Protein AF-0000000073257233 (afdb_homodimer)

Secondary structure (DSSP, 8-state):
--HHHHHHHHHHHHHH---SS-HHHHHHHHHHHHTT--HHHHHHHHHHHHS-HHHHHHHHHH-PPPSSHHHHHHHHHHHHHHHHHHHHHHHHHHHHHHHHHHHHHHHHHHHHHT-/--HHHHHHHHHHHHHH---SS-HHHHHHHHHHHHTT--HHHHHHHHHHHHS-HHHHHHHHHH-PPPSSHHHHHHHHHHHHHHHHHHHHHHHHHHHHHHHHHHHHHHHHHHHHH--

Radius of gyration: 29.11 Å; Cα contacts (8 Å, |Δi|>4): 213; chains: 2; bounding box: 60×102×50 Å

Foldseek 3Di:
DPLLQVLLVLLLCLVVQDDPDDPVVSVVVNVVSVVSYDPFSNLQNVVLVPADPVLNVVQVVVPGGDRGNVVSVVSSVVVVVVVVVVVVVVVVVVVVVVVVVVVVVVVVVVVVVVD/DPLLQVLLVLLLCLVVQDDPDDPVVSVVVNVVSVVSYDPFSNLQNVVLVPDDPVLNVVQVVVPGGDRGNVVSVVSSVVVVVVVVVVVVVVVVVVVVVVVVVVVVVVVVVVVVVVD

Structure (mmCIF, N/CA/C/O backbone):
data_AF-0000000073257233-model_v1
#
loop_
_entity.id
_entity.type
_entity.pdbx_description
1 polymer 'Chromosome 1, complete genome'
#
loop_
_atom_site.group_PDB
_atom_site.id
_atom_site.type_symbol
_atom_site.label_atom_id
_atom_site.label_alt_id
_atom_site.label_comp_id
_atom_site.label_asym_id
_atom_site.label_entity_id
_atom_site.label_seq_id
_atom_site.pdbx_PDB_ins_code
_atom_site.Cartn_x
_atom_site.Cartn_y
_atom_site.Cartn_z
_atom_site.occupancy
_atom_site.B_iso_or_equiv
_atom_site.auth_seq_id
_atom_site.auth_comp_id
_atom_site.auth_asym_id
_atom_site.auth_atom_id
_atom_site.pdbx_PDB_model_num
ATOM 1 N N . MET A 1 1 ? -13.195 -1.85 21.641 1 51.38 1 MET A N 1
ATOM 2 C CA . MET A 1 1 ? -12.898 -1.174 20.391 1 51.38 1 MET A CA 1
ATOM 3 C C . MET A 1 1 ? -14.117 -1.191 19.453 1 51.38 1 MET A C 1
ATOM 5 O O . MET A 1 1 ? -14.812 -2.203 19.359 1 51.38 1 MET A O 1
ATOM 9 N N . SER A 1 2 ? -14.609 0.008 19.047 1 67.5 2 SER A N 1
ATOM 10 C CA . SER A 1 2 ? -15.797 0.026 18.203 1 67.5 2 SER A CA 1
ATOM 11 C C . SER A 1 2 ? -15.602 -0.831 16.969 1 67.5 2 SER A C 1
ATOM 13 O O . SER A 1 2 ? -14.477 -1.137 16.578 1 67.5 2 SER A O 1
ATOM 15 N N . ALA A 1 3 ? -16.516 -1.473 16.547 1 68.06 3 ALA A N 1
ATOM 16 C CA . ALA A 1 3 ? -16.531 -2.209 15.281 1 68.06 3 ALA A CA 1
ATOM 17 C C . ALA A 1 3 ? -15.75 -1.458 14.195 1 68.06 3 ALA A C 1
ATOM 19 O O . ALA A 1 3 ? -15.023 -2.068 13.406 1 68.06 3 ALA A O 1
ATOM 20 N N . THR A 1 4 ? -15.836 -0.263 14.453 1 83.88 4 THR A N 1
ATOM 21 C CA . THR A 1 4 ? -15.195 0.571 13.445 1 83.88 4 THR A CA 1
ATOM 22 C C . THR A 1 4 ? -13.68 0.526 13.586 1 83.88 4 THR A C 1
ATOM 24 O O . THR A 1 4 ? -12.953 0.454 12.586 1 83.88 4 THR A O 1
ATOM 27 N N . GLN A 1 5 ? -13.258 0.371 14.867 1 88.62 5 GLN A N 1
ATOM 28 C CA . GLN A 1 5 ? -11.82 0.296 15.094 1 88.62 5 GLN A CA 1
ATOM 29 C C . GLN A 1 5 ? -11.258 -1.043 14.625 1 88.62 5 GLN A C 1
ATOM 31 O O . GLN A 1 5 ? -10.164 -1.1 14.062 1 88.62 5 GLN A O 1
ATOM 36 N N . GLY A 1 6 ? -12.016 -2.023 14.859 1 89.5 6 GLY A N 1
ATOM 37 C CA . GLY A 1 6 ? -11.625 -3.328 14.352 1 89.5 6 GLY A CA 1
ATOM 38 C C . GLY A 1 6 ? -11.578 -3.385 12.836 1 89.5 6 GLY A C 1
ATOM 39 O O . GLY A 1 6 ? -10.672 -3.99 12.258 1 89.5 6 GLY A O 1
ATOM 40 N N . ASP A 1 7 ? -12.516 -2.689 12.25 1 92.88 7 ASP A N 1
ATOM 41 C CA . ASP A 1 7 ? -12.602 -2.695 10.789 1 92.88 7 ASP A CA 1
ATOM 42 C C . ASP A 1 7 ? -11.414 -1.963 10.172 1 92.88 7 ASP A C 1
ATOM 44 O O . ASP A 1 7 ? -10.859 -2.408 9.164 1 92.88 7 ASP A O 1
ATOM 48 N N . ILE A 1 8 ? -11.078 -0.848 10.789 1 93.19 8 ILE A N 1
ATOM 49 C CA . ILE A 1 8 ? -9.961 -0.106 10.211 1 93.19 8 ILE A CA 1
ATOM 50 C C . ILE A 1 8 ? -8.664 -0.875 10.438 1 93.19 8 ILE A C 1
ATOM 52 O O . ILE A 1 8 ? -7.773 -0.869 9.578 1 93.19 8 ILE A O 1
ATOM 56 N N . LYS A 1 9 ? -8.523 -1.566 11.562 1 93.06 9 LYS A N 1
ATOM 57 C CA . LYS A 1 9 ? -7.336 -2.389 11.797 1 93.06 9 LYS A CA 1
ATOM 58 C C . LYS A 1 9 ? -7.254 -3.533 10.789 1 93.06 9 LYS A C 1
ATOM 60 O O . LYS A 1 9 ? -6.184 -3.824 10.258 1 93.06 9 LYS A O 1
ATOM 65 N N . ALA A 1 10 ? -8.359 -4.156 10.562 1 95.44 10 ALA A N 1
ATOM 66 C CA . ALA A 1 10 ? -8.406 -5.223 9.57 1 95.44 10 ALA A CA 1
ATOM 67 C C . ALA A 1 10 ? -8.078 -4.695 8.18 1 95.44 10 ALA A C 1
ATOM 69 O O . ALA A 1 10 ? -7.426 -5.383 7.387 1 95.44 10 ALA A O 1
ATOM 70 N N . THR A 1 11 ? -8.547 -3.512 7.871 1 97.19 11 THR A N 1
ATOM 71 C CA . THR A 1 11 ? -8.273 -2.9 6.574 1 97.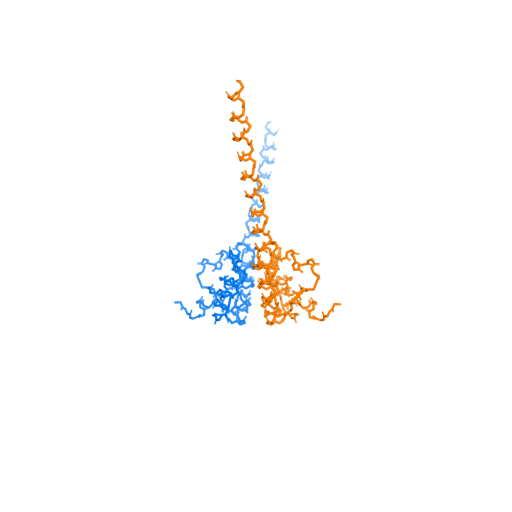19 11 THR A CA 1
ATOM 72 C C . THR A 1 11 ? -6.781 -2.607 6.418 1 97.19 11 THR A C 1
ATOM 74 O O . THR A 1 11 ? -6.207 -2.838 5.352 1 97.19 11 THR A O 1
ATOM 77 N N . ILE A 1 12 ? -6.141 -2.16 7.5 1 96.94 12 ILE A N 1
ATOM 78 C CA . ILE A 1 12 ? -4.707 -1.908 7.461 1 96.94 12 ILE A CA 1
ATOM 79 C C . ILE A 1 12 ? -3.957 -3.223 7.258 1 96.94 12 ILE A C 1
ATOM 81 O O . ILE A 1 12 ? -2.988 -3.281 6.496 1 96.94 12 ILE A O 1
ATOM 85 N N . GLU A 1 13 ? -4.434 -4.258 7.914 1 97.62 13 GLU A N 1
ATOM 86 C CA . GLU A 1 13 ? -3.84 -5.574 7.699 1 97.62 13 GLU A CA 1
ATOM 87 C C . GLU A 1 13 ? -3.957 -6.004 6.242 1 97.62 13 GLU A C 1
ATOM 89 O O . GLU A 1 13 ? -3.021 -6.578 5.68 1 97.62 13 GLU A O 1
ATOM 94 N N . LEU A 1 14 ? -5.074 -5.727 5.641 1 98.31 14 LEU A N 1
ATOM 95 C CA . LEU A 1 14 ? -5.277 -6.051 4.234 1 98.31 14 LEU A CA 1
ATOM 96 C C . LEU A 1 14 ? -4.293 -5.289 3.354 1 98.31 14 LEU A C 1
ATOM 98 O O . LEU A 1 14 ? -3.695 -5.867 2.443 1 98.31 14 LEU A O 1
ATOM 102 N N . LEU A 1 15 ? -4.117 -4.012 3.633 1 98.31 15 LEU A N 1
ATOM 103 C CA . LEU A 1 15 ? -3.27 -3.148 2.816 1 98.31 15 LEU A CA 1
ATOM 104 C C . LEU A 1 15 ? -1.799 -3.525 2.973 1 98.31 15 LEU A C 1
ATOM 106 O O . LEU A 1 15 ? -0.979 -3.221 2.104 1 98.31 15 LEU A O 1
ATOM 110 N N . ARG A 1 16 ? -1.484 -4.277 4.066 1 98 16 ARG A N 1
ATOM 111 C CA . ARG A 1 16 ? -0.105 -4.684 4.316 1 98 16 ARG A CA 1
ATOM 112 C C . ARG A 1 16 ? 0.123 -6.133 3.906 1 98 16 ARG A C 1
ATOM 114 O O . ARG A 1 16 ? 1.253 -6.625 3.943 1 98 16 ARG A O 1
ATOM 121 N N . LEU A 1 17 ? -0.916 -6.793 3.574 1 98.44 17 LEU A N 1
ATOM 122 C CA . LEU A 1 17 ? -0.859 -8.219 3.264 1 98.44 17 LEU A CA 1
ATOM 123 C C . LEU A 1 17 ? 0.034 -8.477 2.057 1 98.44 17 LEU A C 1
ATOM 125 O O . LEU A 1 17 ? -0.044 -7.758 1.056 1 98.44 17 LEU A O 1
ATOM 129 N N . LYS A 1 18 ? 0.904 -9.461 2.174 1 98.69 18 LYS A N 1
ATOM 130 C CA . LYS A 1 18 ? 1.781 -9.914 1.099 1 98.69 18 LYS A CA 1
ATOM 131 C C . LYS A 1 18 ? 1.666 -11.422 0.894 1 98.69 18 LYS A C 1
ATOM 133 O O . LYS A 1 18 ? 1.485 -12.172 1.855 1 98.69 18 LYS A O 1
ATOM 138 N N . 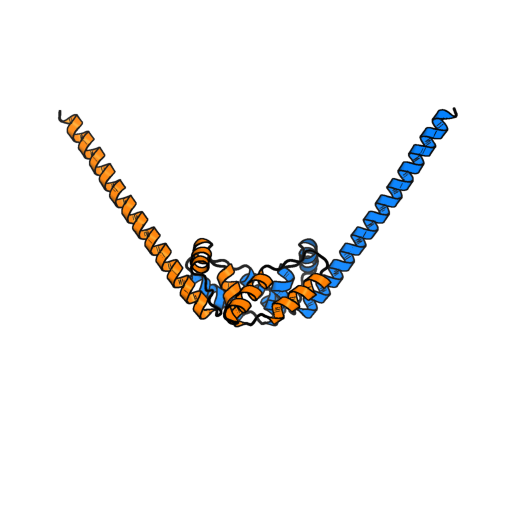GLN A 1 19 ? 1.878 -11.742 -0.264 1 98.81 19 GLN A N 1
ATOM 139 C CA . GLN A 1 19 ? 1.92 -13.164 -0.581 1 98.81 19 GLN A CA 1
ATOM 140 C C . GLN A 1 19 ? 3.184 -13.82 -0.026 1 98.81 19 GLN A C 1
ATOM 142 O O . GLN A 1 19 ? 4.297 -13.414 -0.365 1 98.81 19 GLN A O 1
ATOM 147 N N . THR A 1 20 ? 3.092 -14.773 0.828 1 98.06 20 THR A N 1
ATOM 148 C CA . THR A 1 20 ? 4.227 -15.5 1.38 1 98.06 20 THR A CA 1
ATOM 149 C C . THR A 1 20 ? 4.227 -16.953 0.888 1 98.06 20 THR A C 1
ATOM 151 O O . THR A 1 20 ? 5.27 -17.609 0.89 1 98.06 20 THR A O 1
ATOM 154 N N . GLY A 1 21 ? 3.08 -17.484 0.521 1 97.44 21 GLY A N 1
ATOM 155 C CA . GLY A 1 21 ? 2.918 -18.812 -0.04 1 97.44 21 GLY A CA 1
ATOM 156 C C . GLY A 1 21 ? 2.367 -18.812 -1.453 1 97.44 21 GLY A C 1
ATOM 157 O O . GLY A 1 21 ? 2.801 -18.016 -2.289 1 97.44 21 GLY A O 1
ATOM 158 N N . SER A 1 22 ? 1.401 -19.688 -1.722 1 97.94 22 SER A N 1
ATOM 159 C CA . SER A 1 22 ? 0.817 -19.75 -3.057 1 97.94 22 SER A CA 1
ATOM 160 C C . SER A 1 22 ? -0.113 -18.578 -3.309 1 97.94 22 SER A C 1
ATOM 162 O O . SER A 1 22 ? -0.691 -18.016 -2.371 1 97.94 22 SER A O 1
ATOM 164 N N . ALA A 1 23 ? -0.272 -18.25 -4.555 1 98.62 23 ALA A N 1
ATOM 165 C CA . ALA A 1 23 ? -1.229 -17.203 -4.926 1 98.62 23 ALA A CA 1
ATOM 166 C C . ALA A 1 23 ? -2.641 -17.578 -4.477 1 98.62 23 ALA A C 1
ATOM 168 O O . ALA A 1 23 ? -3.428 -16.703 -4.105 1 98.62 23 ALA A O 1
ATOM 169 N N . ARG A 1 24 ? -2.959 -18.812 -4.516 1 97.75 24 ARG A N 1
ATOM 170 C CA . ARG A 1 24 ? -4.262 -19.297 -4.066 1 97.75 24 ARG A CA 1
ATOM 171 C C . ARG A 1 24 ? -4.469 -19.016 -2.582 1 97.75 24 ARG A C 1
ATOM 173 O O . ARG A 1 24 ? -5.508 -18.484 -2.184 1 97.75 24 ARG A O 1
ATOM 180 N N . ASP A 1 25 ? -3.447 -19.391 -1.781 1 98.12 25 ASP A N 1
ATOM 181 C CA . ASP A 1 25 ? -3.541 -19.141 -0.347 1 98.12 25 ASP A CA 1
ATOM 182 C C . ASP A 1 25 ? -3.625 -17.641 -0.06 1 98.12 25 ASP A C 1
ATOM 184 O O . ASP A 1 25 ? -4.375 -17.203 0.818 1 98.12 25 ASP A O 1
ATOM 188 N N . TYR A 1 26 ? -2.811 -16.906 -0.739 1 98.69 26 TYR A N 1
ATOM 189 C CA . TYR A 1 26 ? -2.83 -15.445 -0.625 1 98.69 26 TYR A CA 1
ATOM 190 C C . TYR A 1 26 ? -4.211 -14.891 -0.947 1 98.69 26 TYR A C 1
ATOM 192 O O . TYR A 1 26 ? -4.723 -14.031 -0.23 1 98.69 26 TYR A O 1
ATOM 200 N N . SER A 1 27 ? -4.824 -15.375 -2.031 1 98.56 27 SER A N 1
ATOM 201 C CA . SER A 1 27 ? -6.152 -14.938 -2.438 1 98.56 27 SER A CA 1
ATOM 202 C C . SER A 1 27 ? -7.184 -15.219 -1.351 1 98.56 27 SER A C 1
ATOM 204 O O . SER A 1 27 ? -8.055 -14.391 -1.083 1 98.56 27 SER A O 1
ATOM 206 N N . THR A 1 28 ? -7.09 -16.328 -0.739 1 98.06 28 THR A N 1
ATOM 207 C CA . THR A 1 28 ? -8.016 -16.703 0.319 1 98.06 28 THR A CA 1
ATOM 208 C C . THR A 1 28 ? -7.906 -15.758 1.505 1 98.06 28 THR A C 1
ATOM 210 O O . THR A 1 28 ? -8.914 -15.266 2.014 1 98.06 28 THR A O 1
ATOM 213 N N . LYS A 1 29 ? -6.688 -15.461 1.898 1 98 29 LYS A N 1
ATOM 214 C CA . LYS A 1 29 ? -6.461 -14.539 3.006 1 98 29 LYS A CA 1
ATOM 215 C C . LYS A 1 29 ? -6.93 -13.133 2.654 1 98 29 LYS A C 1
ATOM 217 O O . LYS A 1 29 ? -7.48 -12.422 3.5 1 98 29 LYS A O 1
ATOM 222 N N . PHE A 1 30 ? -6.629 -12.773 1.428 1 98.56 30 PHE A N 1
ATOM 223 C CA . PHE A 1 30 ? -7.066 -11.484 0.917 1 98.56 30 PHE A CA 1
ATOM 224 C C . PHE A 1 30 ? -8.57 -11.312 1.075 1 98.56 30 PHE A C 1
ATOM 226 O O . PHE A 1 30 ? -9.039 -10.305 1.603 1 98.56 30 PHE A O 1
ATOM 233 N N . LEU A 1 31 ? -9.352 -12.266 0.668 1 97.94 31 LEU A N 1
ATOM 234 C CA . LEU A 1 31 ? -10.805 -12.211 0.716 1 97.94 31 LEU A CA 1
ATOM 235 C C . LEU A 1 31 ? -11.305 -12.25 2.156 1 97.94 31 LEU A C 1
ATOM 237 O O . LEU A 1 31 ? -12.32 -11.625 2.484 1 97.94 31 LEU A O 1
ATOM 241 N N . GLU A 1 32 ? -10.633 -12.984 2.949 1 97.44 32 GLU A N 1
ATOM 242 C CA . GLU A 1 32 ? -10.984 -13.016 4.363 1 97.44 32 GLU A CA 1
ATOM 243 C C . GLU A 1 32 ? -10.891 -11.633 4.996 1 97.44 32 GLU A C 1
ATOM 245 O O . GLU A 1 32 ? -11.828 -11.18 5.656 1 97.44 32 GLU A O 1
ATOM 250 N N . LEU A 1 33 ? -9.773 -10.953 4.797 1 97.12 33 LEU A N 1
ATOM 251 C CA . LEU A 1 33 ? -9.57 -9.617 5.348 1 97.12 33 LEU A CA 1
ATOM 252 C C . LEU A 1 33 ? -10.516 -8.617 4.691 1 97.12 33 LEU A C 1
ATOM 254 O O . LEU A 1 33 ? -11.039 -7.723 5.359 1 97.12 33 LEU A O 1
ATOM 258 N N . LEU A 1 34 ? -10.688 -8.797 3.357 1 97.38 34 LEU A N 1
ATOM 259 C CA . LEU A 1 34 ? -11.562 -7.91 2.604 1 97.38 34 LEU A CA 1
ATOM 260 C C . LEU A 1 34 ? -12.969 -7.914 3.186 1 97.38 34 LEU A C 1
ATOM 262 O O . LEU A 1 34 ? -13.648 -6.883 3.188 1 97.38 34 LEU A O 1
ATOM 266 N N . SER A 1 35 ? -13.422 -9.023 3.67 1 96.81 35 SER A N 1
ATOM 267 C CA . SER A 1 35 ? -14.781 -9.164 4.18 1 96.81 35 SER A CA 1
ATOM 268 C C . SER A 1 35 ? -15.008 -8.281 5.398 1 96.81 35 SER A C 1
ATOM 270 O O . SER A 1 35 ? -16.156 -8.023 5.781 1 96.81 35 SER A O 1
ATOM 272 N N . LYS A 1 36 ? -14.008 -7.77 6.012 1 96.06 36 LYS A N 1
ATOM 273 C CA . LYS A 1 36 ? -14.086 -6.93 7.203 1 96.06 36 LYS A CA 1
ATOM 274 C C . LYS A 1 36 ? -13.82 -5.465 6.863 1 96.06 36 LYS A C 1
ATOM 276 O O . LYS A 1 36 ? -13.617 -4.645 7.758 1 96.06 36 LYS A O 1
ATOM 281 N N . THR A 1 37 ? -13.727 -5.242 5.625 1 95.12 37 THR A N 1
ATOM 282 C CA . THR A 1 37 ? -13.375 -3.908 5.16 1 95.12 37 THR A CA 1
ATOM 283 C C . THR A 1 37 ? -14.562 -3.246 4.465 1 95.12 37 THR A C 1
ATOM 285 O O . THR A 1 37 ? -15.383 -3.926 3.84 1 95.12 37 THR A O 1
ATOM 288 N N . THR A 1 38 ? -14.664 -1.984 4.629 1 93.94 38 THR A N 1
ATOM 289 C CA . THR A 1 38 ? -15.617 -1.163 3.893 1 93.94 38 THR A CA 1
ATOM 290 C C . THR A 1 38 ? -14.891 -0.132 3.031 1 93.94 38 THR A C 1
ATOM 292 O O . THR A 1 38 ? -13.695 0.086 3.193 1 93.94 38 THR A O 1
ATOM 295 N N . LYS A 1 39 ? -15.664 0.409 2.107 1 94.38 39 LYS A N 1
ATOM 296 C CA . LYS A 1 39 ? -15.086 1.484 1.309 1 94.38 39 LYS A CA 1
ATOM 297 C C . LYS A 1 39 ? -14.508 2.58 2.199 1 94.38 39 LYS A C 1
ATOM 299 O O . LYS A 1 39 ? -13.406 3.074 1.95 1 94.38 39 LYS A O 1
ATOM 304 N N . GLU A 1 40 ? -15.25 2.951 3.248 1 94.5 40 GLU A N 1
ATOM 305 C CA . GLU A 1 40 ? -14.812 4.031 4.129 1 94.5 40 GLU A CA 1
ATOM 306 C C . GLU A 1 40 ? -13.523 3.668 4.855 1 94.5 40 GLU A C 1
ATOM 308 O O . GLU A 1 40 ? -12.609 4.488 4.949 1 94.5 40 GLU A O 1
ATOM 313 N N . THR A 1 41 ? -13.5 2.416 5.355 1 95.94 41 THR A N 1
ATOM 314 C CA . THR A 1 41 ? -12.305 2.018 6.086 1 95.94 41 THR A CA 1
ATOM 315 C C . THR A 1 41 ? -11.117 1.868 5.141 1 95.94 41 THR A C 1
ATOM 317 O O . THR A 1 41 ? -9.977 2.141 5.523 1 95.94 41 THR A O 1
ATOM 320 N N . TYR A 1 42 ? -11.43 1.445 3.879 1 96.62 42 TYR A N 1
ATOM 321 C CA . TYR A 1 42 ? -10.352 1.325 2.9 1 96.62 42 TYR A CA 1
ATOM 322 C C . TYR A 1 42 ? -9.742 2.688 2.59 1 96.62 42 TYR A C 1
ATOM 324 O O . TYR A 1 42 ? -8.516 2.836 2.576 1 96.62 42 TYR A O 1
ATOM 332 N N . LEU A 1 43 ? -10.594 3.652 2.418 1 97.12 43 LEU A N 1
ATOM 333 C CA . LEU A 1 43 ? -10.125 4.992 2.086 1 97.12 43 LEU A CA 1
ATOM 334 C C . LEU A 1 43 ? -9.367 5.605 3.258 1 97.12 43 LEU A C 1
ATOM 336 O O . LEU A 1 43 ? -8.305 6.203 3.07 1 97.12 43 LEU A O 1
ATOM 340 N N . ALA A 1 44 ? -9.828 5.465 4.43 1 97.69 44 ALA A N 1
ATOM 341 C CA . ALA A 1 44 ? -9.18 6 5.625 1 97.69 44 ALA A CA 1
ATOM 342 C C . ALA A 1 44 ? -7.809 5.367 5.832 1 97.69 44 ALA A C 1
ATOM 344 O O . ALA A 1 44 ? -6.824 6.074 6.059 1 97.69 44 ALA A O 1
ATOM 345 N N . ALA A 1 45 ? -7.754 4.02 5.727 1 97.62 45 ALA A N 1
ATOM 346 C CA . ALA A 1 45 ? -6.512 3.293 5.973 1 97.62 45 ALA A CA 1
ATOM 347 C C . ALA A 1 45 ? -5.469 3.611 4.906 1 97.62 45 ALA A C 1
ATOM 349 O O . ALA A 1 45 ? -4.293 3.818 5.223 1 97.62 45 ALA A O 1
ATOM 350 N N . ARG A 1 46 ? -5.902 3.615 3.666 1 98.38 46 ARG A N 1
ATOM 351 C CA . ARG A 1 46 ? -4.961 3.928 2.594 1 98.38 46 ARG A CA 1
ATOM 352 C C . ARG A 1 46 ? -4.414 5.344 2.74 1 98.38 46 ARG A C 1
ATOM 354 O O . ARG A 1 46 ? -3.223 5.578 2.523 1 98.38 46 ARG A O 1
ATOM 361 N N . PHE A 1 47 ? -5.273 6.316 3.027 1 98.69 47 PHE A N 1
ATOM 362 C CA . PHE A 1 47 ? -4.832 7.684 3.264 1 98.69 47 PHE A CA 1
ATOM 363 C C . PHE A 1 47 ? -3.83 7.738 4.41 1 98.69 47 PHE A C 1
ATOM 365 O O . PHE A 1 47 ? -2.764 8.344 4.277 1 98.69 47 PHE A O 1
ATOM 372 N N . PHE A 1 48 ? -4.125 7.082 5.492 1 98.31 48 PHE A N 1
ATOM 373 C CA . PHE A 1 48 ? -3.297 7.043 6.691 1 98.31 48 PHE A CA 1
ATOM 374 C C . PHE A 1 48 ? -1.905 6.504 6.371 1 98.31 48 PHE A C 1
ATOM 376 O O . PHE A 1 48 ? -0.9 7.109 6.75 1 98.31 48 PHE A O 1
ATOM 383 N N . LEU A 1 49 ? -1.918 5.438 5.625 1 97.94 49 LEU A N 1
ATOM 384 C CA . LEU A 1 49 ? -0.663 4.742 5.363 1 97.94 49 LEU A CA 1
ATOM 385 C C . LEU A 1 49 ? 0.221 5.559 4.422 1 97.94 49 LEU A C 1
ATOM 387 O O . LEU A 1 49 ? 1.42 5.293 4.305 1 97.94 49 LEU A O 1
ATOM 391 N N . GLY A 1 50 ? -0.369 6.602 3.729 1 98.69 50 GLY A N 1
ATOM 392 C CA . GLY A 1 50 ? 0.396 7.453 2.834 1 98.69 50 GLY A CA 1
ATOM 393 C C . GLY A 1 50 ? 0.883 8.727 3.496 1 98.69 50 GLY A C 1
ATOM 394 O O . GLY A 1 50 ? 1.627 9.5 2.891 1 98.69 50 GLY A O 1
ATOM 395 N N . LEU A 1 51 ? 0.521 8.938 4.711 1 98.75 51 LEU A N 1
ATOM 396 C CA . LEU A 1 51 ? 0.937 10.125 5.449 1 98.75 51 LEU A CA 1
ATOM 397 C C . LEU A 1 51 ? 2.408 10.039 5.844 1 98.75 51 LEU A C 1
ATOM 399 O O . LEU A 1 51 ? 2.961 8.938 5.941 1 98.75 51 LEU A O 1
ATOM 403 N N . LYS A 1 52 ? 2.994 11.203 6.078 1 98.5 52 LYS A N 1
ATOM 404 C CA . LYS A 1 52 ? 4.344 11.234 6.633 1 98.5 52 LYS A CA 1
ATOM 405 C C . LYS A 1 52 ? 4.414 10.484 7.957 1 98.5 52 LYS A C 1
ATOM 407 O O . LYS A 1 52 ? 3.469 10.523 8.75 1 98.5 52 LYS A O 1
ATOM 412 N N . GLU A 1 53 ? 5.613 9.961 8.289 1 98.06 53 GLU A N 1
ATOM 413 C CA . GLU A 1 53 ? 5.793 9.109 9.461 1 98.06 53 GLU A CA 1
ATOM 414 C C . GLU A 1 53 ? 5.465 9.859 10.742 1 98.06 53 GLU A C 1
ATOM 416 O O . GLU A 1 53 ? 4.84 9.305 11.648 1 98.06 53 GLU A O 1
ATOM 421 N N . GLU A 1 54 ? 5.898 11.078 10.844 1 97.38 54 GLU A N 1
ATOM 422 C CA . GLU A 1 54 ? 5.664 11.844 12.062 1 97.38 54 GLU A CA 1
ATOM 423 C C . GLU A 1 54 ? 4.172 12.039 12.312 1 97.38 54 GLU A C 1
ATOM 425 O O . GLU A 1 54 ? 3.73 12.07 13.461 1 97.38 54 GLU A O 1
ATOM 430 N N . ILE A 1 55 ? 3.383 12.156 11.219 1 98.31 55 ILE A N 1
ATOM 431 C CA . ILE A 1 55 ? 1.941 12.336 11.359 1 98.31 55 ILE A CA 1
ATOM 432 C C . ILE A 1 55 ? 1.287 11.008 11.734 1 98.31 55 ILE A C 1
ATOM 434 O O . ILE A 1 55 ? 0.428 10.961 12.617 1 98.31 55 ILE A O 1
ATOM 438 N N . GLN A 1 56 ? 1.649 9.914 11.109 1 98.06 56 GLN A N 1
ATOM 439 C CA . GLN A 1 56 ? 1.158 8.586 11.461 1 98.06 56 GLN A CA 1
ATOM 440 C C . GLN A 1 56 ? 1.38 8.289 12.938 1 98.06 56 GLN A C 1
ATOM 442 O O . GLN A 1 56 ? 0.475 7.809 13.625 1 98.06 56 GLN A O 1
ATOM 447 N N . GLU A 1 57 ? 2.633 8.617 13.391 1 97.25 57 GLU A N 1
ATOM 448 C CA . GLU A 1 57 ? 2.979 8.367 14.789 1 97.25 57 GLU A CA 1
ATOM 449 C C . GLU A 1 57 ? 2.082 9.164 15.734 1 97.25 57 GLU A C 1
ATOM 451 O O . GLU A 1 57 ? 1.622 8.641 16.75 1 97.25 57 GLU A O 1
ATOM 456 N N . ALA A 1 58 ? 1.892 10.398 15.398 1 96.44 58 ALA A N 1
ATOM 457 C CA . ALA A 1 58 ? 1.047 11.25 16.234 1 96.44 58 ALA A CA 1
ATOM 458 C C . ALA A 1 58 ? -0.379 10.711 16.297 1 96.44 58 ALA A C 1
ATOM 460 O O . ALA A 1 58 ? -1 10.719 17.359 1 96.44 58 ALA A O 1
ATOM 461 N N . ILE A 1 59 ? -0.879 10.219 15.156 1 95.94 59 ILE A N 1
ATOM 462 C CA . ILE A 1 59 ? -2.229 9.664 15.109 1 95.94 59 ILE A CA 1
ATOM 463 C C . ILE A 1 59 ? -2.283 8.367 15.922 1 95.94 59 ILE A C 1
ATOM 465 O O . ILE A 1 59 ? -3.234 8.141 16.672 1 95.94 59 ILE A O 1
ATO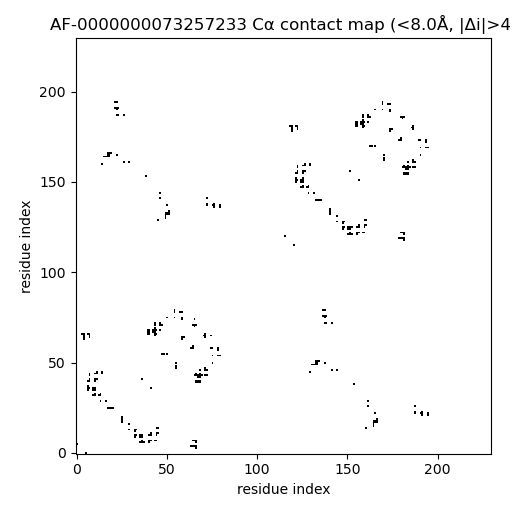M 469 N N . HIS A 1 60 ? -1.283 7.59 15.742 1 91 60 HIS A N 1
ATOM 470 C CA . HIS A 1 60 ? -1.221 6.32 16.469 1 91 60 HIS A CA 1
ATOM 471 C C . HIS A 1 60 ? -1.17 6.543 17.969 1 91 60 HIS A C 1
ATOM 473 O O . HIS A 1 60 ? -1.788 5.801 18.734 1 91 60 HIS A O 1
ATOM 479 N N . LYS A 1 61 ? -0.448 7.496 18.391 1 91.5 61 LYS A N 1
ATOM 480 C CA . LYS A 1 61 ? -0.307 7.812 19.812 1 91.5 61 LYS A CA 1
ATOM 481 C C . LYS A 1 61 ? -1.646 8.211 20.422 1 91.5 61 LYS A C 1
ATOM 483 O O . LYS A 1 61 ? -1.889 7.984 21.609 1 91.5 61 LYS A O 1
ATOM 488 N N . ASP A 1 62 ? -2.475 8.766 19.609 1 88.06 62 ASP A N 1
ATOM 489 C CA . ASP A 1 62 ? -3.805 9.148 20.078 1 88.06 62 ASP A CA 1
ATOM 490 C C . ASP A 1 62 ? -4.668 7.922 20.344 1 88.06 62 ASP A C 1
ATOM 492 O O . ASP A 1 62 ? -5.684 8.008 21.031 1 88.06 62 ASP A O 1
ATOM 496 N N . GLY A 1 63 ? -4.316 6.77 19.703 1 84.56 63 GLY A N 1
ATOM 497 C CA . GLY A 1 63 ? -4.926 5.484 20 1 84.56 63 GLY A CA 1
ATOM 498 C C . GLY A 1 63 ? -6.086 5.141 19.078 1 84.56 63 GLY A C 1
ATOM 499 O O . GLY A 1 63 ? -6.176 4.02 18.578 1 84.56 63 GLY A O 1
ATOM 500 N N . GLU A 1 64 ? -7.004 6.16 18.906 1 89.12 64 GLU A N 1
ATOM 501 C CA . GLU A 1 64 ? -8.148 5.875 18.047 1 89.12 64 GLU A CA 1
ATOM 502 C C . GLU A 1 64 ? -7.895 6.32 16.609 1 89.12 64 GLU A C 1
ATOM 504 O O . GLU A 1 64 ? -7.551 7.48 16.375 1 89.12 64 GLU A O 1
ATOM 509 N N . LEU A 1 65 ? -8.086 5.395 15.695 1 93.25 65 LEU A N 1
ATOM 510 C CA . LEU A 1 65 ? -7.945 5.723 14.281 1 93.25 65 LEU A CA 1
ATOM 511 C C . LEU A 1 65 ? -9.289 6.105 13.672 1 93.25 65 LEU A C 1
ATOM 513 O O . LEU A 1 65 ? -10.266 5.352 13.781 1 93.25 65 LEU A O 1
ATOM 517 N N . PRO A 1 66 ? -9.328 7.262 13.062 1 94.5 66 PRO A N 1
ATOM 518 C CA . PRO A 1 66 ? -10.562 7.57 12.336 1 94.5 66 PRO A CA 1
ATOM 519 C C . PRO A 1 66 ? -10.898 6.523 11.273 1 94.5 66 PRO A C 1
ATOM 521 O O . PRO A 1 66 ? -10 6.008 10.602 1 94.5 66 PRO A O 1
ATOM 524 N N . ALA A 1 67 ? -12.188 6.262 11.102 1 92.81 67 ALA A N 1
ATOM 525 C CA . ALA A 1 67 ? -12.586 5.164 10.219 1 92.81 67 ALA A CA 1
ATOM 526 C C . ALA A 1 67 ? -13.195 5.691 8.922 1 92.81 67 ALA A C 1
ATOM 528 O O . ALA A 1 67 ? -13.766 4.93 8.141 1 92.81 67 ALA A O 1
ATOM 529 N N . THR A 1 68 ? -13.156 6.973 8.703 1 94.5 68 THR A N 1
ATOM 530 C CA . THR A 1 68 ? -13.555 7.578 7.434 1 94.5 68 THR A CA 1
ATOM 531 C C . THR A 1 68 ? -12.422 8.438 6.871 1 94.5 68 THR A C 1
ATOM 533 O O . THR A 1 68 ? -11.578 8.938 7.621 1 94.5 68 THR A O 1
ATOM 536 N N . PHE A 1 69 ? -12.484 8.547 5.559 1 96.12 69 PHE A N 1
ATOM 537 C CA . PHE A 1 69 ? -11.508 9.406 4.906 1 96.12 69 PHE A CA 1
ATOM 538 C C . PHE A 1 69 ? -11.578 10.82 5.453 1 96.12 69 PHE A C 1
ATOM 540 O O . PHE A 1 69 ? -10.555 11.414 5.805 1 96.12 69 PHE A O 1
ATOM 547 N N . GLU A 1 70 ? -12.773 11.352 5.547 1 96.94 70 GLU A N 1
ATOM 548 C CA . GLU A 1 70 ? -12.953 12.734 5.961 1 96.94 70 GLU A CA 1
ATOM 549 C C . GLU A 1 70 ? -12.367 12.977 7.348 1 96.94 70 GLU A C 1
ATOM 551 O O . GLU A 1 70 ? -11.625 13.945 7.559 1 96.94 70 GLU A O 1
ATOM 556 N N . ASP A 1 71 ? -12.664 12.125 8.258 1 96.38 71 ASP A N 1
ATOM 557 C CA . ASP A 1 71 ? -12.172 12.273 9.617 1 96.38 71 ASP A CA 1
ATOM 558 C C . ASP A 1 71 ? -10.656 12.086 9.688 1 96.38 71 ASP A C 1
ATOM 560 O O . ASP A 1 71 ? -9.969 12.789 10.422 1 96.38 71 ASP A O 1
ATOM 564 N N . MET A 1 72 ? -10.133 11.172 8.961 1 97.44 72 MET A N 1
ATOM 565 C CA . MET A 1 72 ? -8.695 10.938 8.922 1 97.44 72 MET A CA 1
ATOM 566 C C . MET A 1 72 ? -7.961 12.141 8.336 1 97.44 72 MET A C 1
ATOM 568 O O . MET A 1 72 ? -6.957 12.586 8.891 1 97.44 72 MET A O 1
ATOM 572 N N . ALA A 1 73 ? -8.492 12.617 7.223 1 98.31 73 ALA A N 1
ATOM 573 C CA . ALA A 1 73 ? -7.883 13.781 6.578 1 98.31 73 ALA A CA 1
ATOM 574 C C . ALA A 1 73 ? -7.906 14.992 7.5 1 98.31 73 ALA A C 1
ATOM 576 O O . ALA A 1 73 ? -6.926 15.742 7.578 1 98.31 73 ALA A O 1
ATOM 577 N N . ARG A 1 74 ? -8.977 15.18 8.18 1 97.94 74 ARG A N 1
ATOM 578 C CA . ARG A 1 74 ? -9.094 16.297 9.117 1 97.94 74 ARG A CA 1
ATOM 579 C C . ARG A 1 74 ? -8.07 16.172 10.242 1 97.94 74 ARG A C 1
ATOM 581 O O . ARG A 1 74 ? -7.375 17.125 10.562 1 97.94 74 ARG A O 1
ATOM 588 N N . LYS A 1 75 ? -8.062 15.016 10.859 1 97.88 75 LYS A N 1
ATOM 589 C CA . LYS A 1 75 ? -7.105 14.773 11.938 1 97.88 75 LYS A CA 1
ATOM 590 C C . LYS A 1 75 ? -5.672 14.953 11.445 1 97.88 75 LYS A C 1
ATOM 592 O O . LYS A 1 75 ? -4.863 15.609 12.109 1 97.88 75 LYS A O 1
ATOM 597 N N . ALA A 1 76 ? -5.316 14.453 10.289 1 98.38 76 ALA A N 1
ATOM 598 C CA . ALA A 1 76 ? -3.982 14.562 9.711 1 98.38 76 ALA A CA 1
ATOM 599 C C . ALA A 1 76 ? -3.615 16.016 9.453 1 98.38 76 ALA A C 1
ATOM 601 O O . ALA A 1 76 ? -2.496 16.453 9.742 1 98.38 76 ALA A O 1
ATOM 602 N N . THR A 1 77 ? -4.559 16.703 8.883 1 98.62 77 THR A N 1
ATOM 603 C CA . THR A 1 77 ? -4.316 18.094 8.562 1 98.62 77 THR A CA 1
ATOM 604 C C . THR A 1 77 ? -4.062 18.906 9.836 1 98.62 77 THR A C 1
ATOM 606 O O . THR A 1 77 ? -3.166 19.75 9.875 1 98.62 77 THR A O 1
ATOM 609 N N . THR A 1 78 ? -4.805 18.672 10.852 1 97.88 78 THR A N 1
ATOM 610 C CA . THR A 1 78 ? -4.633 19.344 12.141 1 97.88 78 THR A CA 1
ATOM 611 C C . THR A 1 78 ? -3.25 19.062 12.719 1 97.88 78 THR A C 1
ATOM 613 O O . THR A 1 78 ? -2.549 19.969 13.148 1 97.88 78 THR A O 1
ATOM 616 N N . ILE A 1 79 ? -2.895 17.797 12.703 1 97.94 79 ILE A N 1
ATOM 617 C CA . ILE A 1 79 ? -1.605 17.391 13.25 1 97.94 79 ILE A CA 1
ATOM 618 C C . ILE A 1 79 ? -0.475 17.969 12.398 1 97.94 79 ILE A C 1
ATOM 620 O O . ILE A 1 79 ? 0.513 18.469 12.938 1 97.94 79 ILE A O 1
ATOM 624 N N . ASP A 1 80 ? -0.57 17.891 11.086 1 98.31 80 ASP A N 1
ATOM 625 C CA . ASP A 1 80 ? 0.426 18.438 10.172 1 98.31 80 ASP A CA 1
ATOM 626 C C . ASP A 1 80 ? 0.665 19.922 10.438 1 98.31 80 ASP A C 1
ATOM 628 O O . ASP A 1 80 ? 1.812 20.375 10.516 1 98.31 80 ASP A O 1
ATOM 632 N N . ASN A 1 81 ? -0.427 20.688 10.609 1 97.81 81 ASN A N 1
ATOM 633 C CA . ASN A 1 81 ? -0.337 22.109 10.891 1 97.81 81 ASN A CA 1
ATOM 634 C C . ASN A 1 81 ? 0.337 22.375 12.234 1 97.81 81 ASN A C 1
ATOM 636 O O . ASN A 1 81 ? 1.156 23.297 12.352 1 97.81 81 ASN A O 1
ATOM 640 N N . TYR A 1 82 ? -0.03 21.625 13.156 1 96.38 82 TYR A N 1
ATOM 641 C CA . TYR A 1 82 ? 0.564 21.766 14.477 1 96.38 82 TYR A CA 1
ATOM 642 C C . TYR A 1 82 ? 2.07 21.531 14.43 1 96.38 82 TYR A C 1
ATOM 644 O O . TYR A 1 82 ? 2.846 22.328 14.969 1 96.38 82 TYR A O 1
ATOM 652 N N . LEU A 1 83 ? 2.473 20.438 13.797 1 96.31 83 LEU A N 1
ATOM 653 C CA . LEU A 1 83 ? 3.887 20.094 13.703 1 96.31 83 LEU A CA 1
ATOM 654 C C . LEU A 1 83 ? 4.652 21.156 12.922 1 96.31 83 LEU A C 1
ATOM 656 O O . LEU A 1 83 ? 5.785 21.5 13.266 1 96.31 83 LEU A O 1
ATOM 660 N N . HIS A 1 84 ? 4.07 21.625 11.898 1 95.44 84 HIS A N 1
ATOM 661 C CA . HIS A 1 84 ? 4.688 22.672 11.102 1 95.44 84 HIS A CA 1
ATOM 662 C C . HIS A 1 84 ? 4.887 23.938 11.922 1 95.44 84 HIS A C 1
ATOM 664 O O . HIS A 1 84 ? 5.949 24.562 11.859 1 95.44 84 HIS A O 1
ATOM 670 N N . ASP A 1 85 ? 3.832 24.312 12.625 1 95.5 85 ASP A N 1
ATOM 671 C CA . ASP A 1 85 ? 3.906 25.484 13.492 1 95.5 85 ASP A CA 1
ATOM 672 C C . ASP A 1 85 ? 4.984 25.312 14.555 1 95.5 85 ASP A C 1
ATOM 674 O O . ASP A 1 85 ? 5.73 26.25 14.844 1 95.5 85 ASP A O 1
ATOM 678 N N . LYS A 1 86 ? 5.066 24.172 15.102 1 94.81 86 LYS A N 1
ATOM 679 C CA . LYS A 1 86 ? 6.062 23.875 16.125 1 94.81 86 LYS A CA 1
ATOM 680 C C . LYS A 1 86 ? 7.477 24 15.57 1 94.81 86 LYS A C 1
ATOM 682 O O . LYS A 1 86 ? 8.359 24.562 16.219 1 94.81 86 LYS A O 1
ATOM 687 N N . ARG A 1 87 ? 7.688 23.484 14.391 1 93.62 87 ARG A N 1
ATOM 688 C CA . ARG A 1 87 ? 8.984 23.578 13.734 1 93.62 87 ARG A CA 1
ATOM 689 C C . ARG A 1 87 ? 9.344 25.031 13.438 1 93.62 87 ARG A C 1
ATOM 691 O O . ARG A 1 87 ? 10.5 25.438 13.617 1 93.62 87 ARG A O 1
ATOM 698 N N . ARG A 1 88 ? 8.344 25.71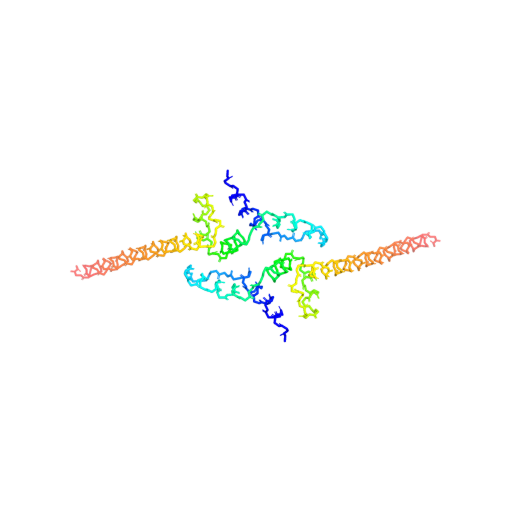9 12.984 1 93 88 ARG A N 1
ATOM 699 C CA . ARG A 1 88 ? 8.562 27.125 12.664 1 93 88 ARG A CA 1
ATOM 700 C C . ARG A 1 88 ? 8.938 27.922 13.914 1 93 88 ARG A C 1
ATOM 702 O O . ARG A 1 88 ? 9.867 28.719 13.891 1 93 88 ARG A O 1
ATOM 709 N N . LYS A 1 89 ? 8.32 27.703 14.984 1 92.75 89 LYS A N 1
ATOM 710 C CA . LYS A 1 89 ? 8.578 28.391 16.25 1 92.75 89 LYS A CA 1
ATOM 711 C C . LYS A 1 89 ? 9.953 28.031 16.797 1 92.75 89 LYS A C 1
ATOM 713 O O . LYS A 1 89 ? 10.664 28.906 17.312 1 92.75 89 LYS A O 1
ATOM 718 N N . ARG A 1 90 ? 10.305 26.781 16.703 1 90.88 90 ARG A N 1
ATOM 719 C CA . ARG A 1 90 ? 11.625 26.344 17.141 1 90.88 90 ARG A CA 1
ATOM 720 C C . ARG A 1 90 ? 12.719 27.016 16.312 1 90.88 90 ARG A C 1
ATOM 722 O O . ARG A 1 90 ? 13.75 27.438 16.859 1 90.88 90 ARG A O 1
ATOM 729 N N . GLY A 1 91 ? 12.438 27.031 15.062 1 90 91 GLY A N 1
ATOM 730 C CA . GLY A 1 91 ? 13.383 27.719 14.188 1 90 91 GLY A CA 1
ATOM 731 C C . GLY A 1 91 ? 13.539 29.188 14.516 1 90 91 GLY A C 1
ATOM 732 O O . GLY A 1 91 ? 14.656 29.719 14.516 1 90 91 GLY A O 1
ATOM 733 N N . LEU A 1 92 ? 12.484 29.859 14.844 1 89.56 92 LEU A N 1
ATOM 734 C CA . LEU A 1 92 ? 12.5 31.281 15.211 1 89.56 92 LEU A CA 1
ATOM 735 C C . LEU A 1 92 ? 13.234 31.484 16.531 1 89.56 92 LEU A C 1
ATOM 737 O O . LEU A 1 92 ? 13.938 32.469 16.703 1 89.56 92 LEU A O 1
ATOM 741 N N . TYR A 1 93 ? 13.062 30.516 17.359 1 87.25 93 TYR A N 1
ATOM 742 C CA . TYR A 1 93 ? 13.742 30.594 18.656 1 87.25 93 TYR A CA 1
ATOM 743 C C . TYR A 1 93 ? 15.25 30.469 18.469 1 87.25 93 TYR A C 1
ATOM 745 O O . TYR A 1 93 ? 16.016 31.266 19.031 1 87.25 93 TYR A O 1
ATOM 753 N N . TYR A 1 94 ? 15.664 29.562 17.703 1 87.94 94 TYR A N 1
ATOM 754 C CA . TYR A 1 94 ? 17.094 29.344 17.5 1 87.94 94 TYR A CA 1
ATOM 755 C C . TYR A 1 94 ? 17.719 30.5 16.734 1 87.94 94 TYR A C 1
ATOM 757 O O . TYR A 1 94 ? 18.875 30.875 17 1 87.94 94 TYR A O 1
ATOM 765 N N . SER A 1 95 ? 17 30.984 15.805 1 88.81 95 SER A N 1
ATOM 766 C CA . SER A 1 95 ? 17.5 32.125 15.031 1 88.81 95 SER A CA 1
ATOM 767 C C . SER A 1 95 ? 17.656 33.344 15.906 1 88.81 95 SER A C 1
ATOM 769 O O . SER A 1 95 ? 18.609 34.125 15.758 1 88.81 95 SER A O 1
ATOM 771 N N . ALA A 1 96 ? 16.828 33.531 16.828 1 88.44 96 ALA A N 1
ATOM 772 C CA . ALA A 1 96 ? 16.875 34.656 17.734 1 88.44 96 ALA A CA 1
ATOM 773 C C . ALA A 1 96 ? 18.062 34.562 18.688 1 88.44 96 ALA A C 1
ATOM 775 O O . ALA A 1 96 ? 18.75 35.562 18.953 1 88.44 96 ALA A O 1
ATOM 776 N N . PHE A 1 97 ? 18.406 33.406 19.109 1 86.5 97 PHE A N 1
ATOM 777 C CA . PHE A 1 97 ? 19.516 33.188 20.031 1 86.5 97 PHE A CA 1
ATOM 778 C C . PHE A 1 97 ? 20.859 33.281 19.297 1 86.5 97 PHE A C 1
ATOM 780 O O . PHE A 1 97 ? 21.828 33.812 19.828 1 86.5 97 PHE A O 1
ATOM 787 N N . ALA A 1 98 ? 20.75 32.781 18.062 1 86.06 98 ALA A N 1
ATOM 788 C CA . ALA A 1 98 ? 21.969 32.875 17.25 1 86.06 98 ALA A CA 1
A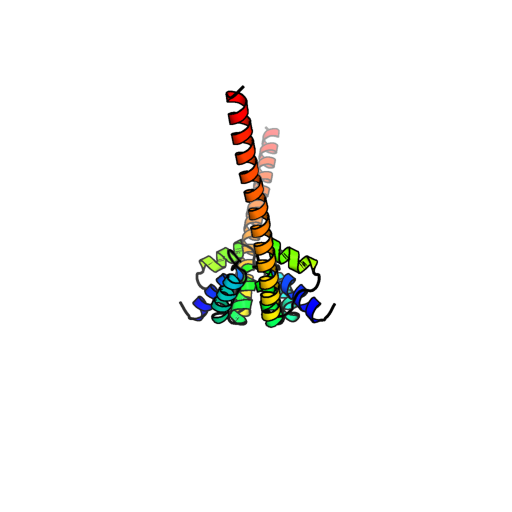TOM 789 C C . ALA A 1 98 ? 22.312 34.312 16.938 1 86.06 98 ALA A C 1
ATOM 791 O O . ALA A 1 98 ? 23.469 34.719 16.969 1 86.06 98 ALA A O 1
ATOM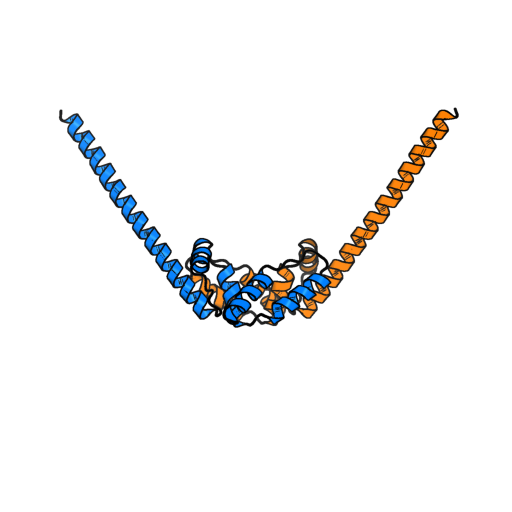 792 N N . ASP A 1 99 ? 21.344 35.062 16.641 1 83.69 99 ASP A N 1
ATOM 793 C CA . ASP A 1 99 ? 21.531 36.5 16.375 1 83.69 99 ASP A CA 1
ATOM 794 C C . ASP A 1 99 ? 22.031 37.219 17.609 1 83.69 99 ASP A C 1
ATOM 796 O O . ASP A 1 99 ? 22.906 38.094 17.531 1 83.69 99 ASP A O 1
ATOM 800 N N . ASP A 1 100 ? 21.5 36.875 18.734 1 82.5 100 ASP A N 1
ATOM 801 C CA . ASP A 1 100 ? 21.938 37.469 20 1 82.5 100 ASP A CA 1
ATOM 802 C C . ASP A 1 100 ? 23.375 37.094 20.328 1 82.5 100 ASP A C 1
ATOM 804 O O . ASP A 1 100 ? 24.172 37.938 20.75 1 82.5 100 ASP A O 1
ATOM 808 N N . ALA A 1 101 ? 23.688 35.844 19.969 1 81.56 101 ALA A N 1
ATOM 809 C CA . ALA A 1 101 ? 25.047 35.375 20.234 1 81.56 101 ALA A CA 1
ATOM 810 C C . ALA A 1 101 ? 26.062 36.094 19.344 1 81.56 101 ALA A C 1
ATOM 812 O O . ALA A 1 101 ? 27.156 36.438 19.797 1 81.56 101 ALA A O 1
ATOM 813 N N . ASP A 1 102 ? 25.75 36.219 18.188 1 78.88 102 ASP A N 1
ATOM 814 C CA . ASP A 1 102 ? 26.609 36.938 17.25 1 78.88 102 ASP A CA 1
ATOM 815 C C . ASP A 1 102 ? 26.797 38.406 17.672 1 78.88 102 ASP A C 1
ATOM 817 O O . ASP A 1 102 ? 27.891 38.938 17.578 1 78.88 102 ASP A O 1
ATOM 821 N N . LEU A 1 103 ? 25.734 39 18.156 1 75.94 103 LEU A N 1
ATOM 822 C CA . LEU A 1 103 ? 25.797 40.375 18.641 1 75.94 103 LEU A CA 1
ATOM 823 C C . LEU A 1 103 ? 26.672 40.469 19.891 1 75.94 103 LEU A C 1
ATOM 825 O O . LEU A 1 103 ? 27.469 41.406 20.016 1 75.94 103 LEU A O 1
ATOM 829 N N . LYS A 1 104 ? 26.656 39.406 20.672 1 77.38 104 LYS A N 1
ATOM 830 C CA . LYS A 1 104 ? 27.484 39.406 21.891 1 77.38 104 LYS A CA 1
ATOM 831 C C . LYS A 1 104 ? 28.953 39.188 21.547 1 77.38 104 LYS A C 1
ATOM 833 O O . LYS A 1 104 ? 29.828 39.812 22.156 1 77.38 104 LYS A O 1
ATOM 838 N N . LEU A 1 105 ? 29.219 38.344 20.688 1 78.12 105 LEU A N 1
ATOM 839 C CA . LEU A 1 105 ? 30.594 38.094 20.266 1 78.12 105 LEU A CA 1
ATOM 840 C C . LEU A 1 105 ? 31.203 39.312 19.609 1 78.12 105 LEU A C 1
ATOM 842 O O . LEU A 1 105 ? 32.344 39.656 19.859 1 78.12 105 LEU A O 1
ATOM 846 N N . ASP A 1 106 ? 30.422 40.031 18.828 1 77.12 106 ASP A N 1
ATOM 847 C CA . ASP A 1 106 ? 30.891 41.25 18.203 1 77.12 106 ASP A CA 1
ATOM 848 C C . ASP A 1 106 ? 31.156 42.344 19.234 1 77.12 106 ASP A C 1
ATOM 850 O O . ASP A 1 106 ? 32.188 43 19.172 1 77.12 106 ASP A O 1
ATOM 854 N N . ALA A 1 107 ? 30.375 42.438 20.281 1 80.94 107 ALA A N 1
ATOM 855 C CA . ALA A 1 107 ? 30.547 43.438 21.344 1 80.94 107 ALA A CA 1
ATOM 856 C C . ALA A 1 107 ? 31.781 43.094 22.188 1 80.94 107 ALA A C 1
ATOM 858 O O . ALA A 1 107 ? 32.531 44 22.578 1 80.94 107 ALA A O 1
ATOM 859 N N . SER A 1 108 ? 31.922 41.812 22.438 1 80.38 108 SER A N 1
ATOM 860 C CA . SER A 1 108 ? 33.094 41.406 23.219 1 80.38 108 SER A CA 1
ATOM 861 C C . SER A 1 108 ? 34.375 41.688 22.469 1 80.38 108 SER A C 1
ATOM 863 O O . SER A 1 108 ? 35.375 42.125 23.078 1 80.38 108 SER A O 1
ATOM 865 N N . TYR A 1 109 ? 34.375 41.5 21.188 1 81 109 TYR A N 1
ATOM 866 C CA . TYR A 1 109 ? 35.531 41.781 20.344 1 81 109 TYR A CA 1
ATOM 867 C C . TYR A 1 109 ? 35.812 43.281 20.297 1 81 109 TYR A C 1
ATOM 869 O O . TYR A 1 109 ? 36.969 43.688 20.422 1 81 109 TYR A O 1
ATOM 877 N N . HIS A 1 110 ? 34.875 44.062 20.234 1 77.81 110 HIS A N 1
ATOM 878 C CA . HIS A 1 110 ? 35.062 45.531 20.188 1 77.81 110 HIS A CA 1
ATOM 879 C C . HIS A 1 110 ? 35.562 46.062 21.516 1 77.81 110 HIS A C 1
ATOM 881 O O . HIS A 1 110 ? 36.438 46.938 21.547 1 77.81 110 HIS A O 1
ATOM 887 N N . ASN A 1 111 ? 35.156 45.562 22.578 1 75.31 111 ASN A N 1
ATOM 888 C CA . ASN A 1 111 ? 35.625 46 23.906 1 75.31 111 ASN A CA 1
ATOM 889 C C . ASN A 1 111 ? 37.094 45.562 24.141 1 75.31 111 ASN A C 1
ATOM 891 O O . ASN A 1 111 ? 37.844 46.281 24.797 1 75.31 111 ASN A O 1
ATOM 895 N N . ALA A 1 112 ? 37.438 44.469 23.516 1 80.38 112 ALA A N 1
ATOM 896 C CA . ALA A 1 112 ? 38.812 43.969 23.641 1 80.38 112 ALA A CA 1
ATOM 897 C C . ALA A 1 112 ? 39.781 44.844 22.891 1 80.38 112 ALA A C 1
ATOM 899 O O . ALA A 1 112 ? 40.938 45.031 23.328 1 80.38 112 ALA A O 1
ATOM 900 N N . LEU A 1 113 ? 39.406 45.438 21.922 1 72.5 113 LEU A N 1
ATOM 901 C CA . LEU A 1 113 ? 40.281 46.312 21.156 1 72.5 113 LEU A CA 1
ATOM 902 C C . LEU A 1 113 ? 40.406 47.688 21.797 1 72.5 113 LEU A C 1
ATOM 904 O O . LEU A 1 113 ? 41.406 48.375 21.594 1 72.5 113 LEU A O 1
ATOM 908 N N . ASN A 1 114 ? 39.438 48.062 22.5 1 73.06 114 ASN A N 1
ATOM 909 C CA . ASN A 1 114 ? 39.469 49.375 23.125 1 73.06 114 ASN A CA 1
ATOM 910 C C . ASN A 1 114 ? 40.219 49.375 24.438 1 73.06 114 ASN A C 1
ATOM 912 O O . ASN A 1 114 ? 40.375 50.406 25.078 1 73.06 114 ASN A O 1
ATOM 916 N N . VAL A 1 115 ? 40.562 48.281 24.906 1 62.34 115 VAL A N 1
ATOM 917 C CA . VAL A 1 115 ? 41.469 48.312 26.047 1 62.34 115 VAL A CA 1
ATOM 918 C C . VAL A 1 115 ? 42.906 48.5 25.562 1 62.34 115 VAL A C 1
ATOM 920 O O . VAL A 1 115 ? 43.281 48 24.5 1 62.34 115 VAL A O 1
ATOM 923 N N . MET B 1 1 ? -5.078 2.311 -24.766 1 51.31 1 MET B N 1
ATOM 924 C CA . MET B 1 1 ? -5.266 1.631 -23.484 1 51.31 1 MET B CA 1
ATOM 925 C C . MET B 1 1 ? -6.711 1.744 -23.016 1 51.31 1 MET B C 1
ATOM 927 O O . MET B 1 1 ? -7.324 2.807 -23.141 1 51.31 1 MET B O 1
ATOM 931 N N . SER B 1 2 ? -7.398 0.555 -22.844 1 67.88 2 SER B N 1
ATOM 932 C CA . SER B 1 2 ? -8.797 0.629 -22.438 1 67.88 2 SER B CA 1
ATOM 933 C C . SER B 1 2 ? -8.961 1.475 -21.172 1 67.88 2 SER B C 1
ATOM 935 O O . SER B 1 2 ? -8 1.692 -20.438 1 67.88 2 SER B O 1
ATOM 937 N N . ALA B 1 3 ? -9.938 2.18 -21.078 1 68.12 3 ALA B N 1
ATOM 938 C CA . ALA B 1 3 ? -10.312 2.922 -19.875 1 68.12 3 ALA B CA 1
ATOM 939 C C . ALA B 1 3 ? -9.992 2.123 -18.609 1 68.12 3 ALA B C 1
ATOM 941 O O . ALA B 1 3 ? -9.508 2.678 -17.625 1 68.12 3 ALA B O 1
ATOM 942 N N . THR B 1 4 ? -10.07 0.91 -18.906 1 83.88 4 THR B N 1
ATOM 943 C CA . THR B 1 4 ? -9.867 0.037 -17.75 1 83.88 4 THR B CA 1
ATOM 944 C C . THR B 1 4 ? -8.391 -0.031 -17.375 1 83.88 4 THR B C 1
ATOM 946 O O . THR B 1 4 ? -8.039 0.01 -16.203 1 83.88 4 THR B O 1
ATOM 949 N N . GLN B 1 5 ? -7.559 0.062 -18.438 1 88.69 5 GLN B N 1
ATOM 950 C CA . GLN B 1 5 ? -6.125 0.032 -18.172 1 88.69 5 GLN B CA 1
ATOM 951 C C . GLN B 1 5 ? -5.656 1.332 -17.531 1 88.69 5 GLN B C 1
ATOM 953 O O . GLN B 1 5 ? -4.809 1.315 -16.641 1 88.69 5 GLN B O 1
ATOM 958 N N . GLY B 1 6 ? -6.215 2.371 -17.984 1 89.75 6 GLY B N 1
ATOM 959 C CA . GLY B 1 6 ? -5.922 3.648 -17.359 1 89.75 6 GLY B CA 1
ATOM 960 C C . GLY B 1 6 ? -6.379 3.721 -15.914 1 89.75 6 GLY B C 1
ATOM 961 O O . GLY B 1 6 ? -5.672 4.266 -15.062 1 89.75 6 GLY B O 1
ATOM 962 N N . ASP B 1 7 ? -7.508 3.098 -15.68 1 93.25 7 ASP B N 1
ATOM 963 C CA . ASP B 1 7 ? -8.062 3.125 -14.336 1 93.25 7 ASP B CA 1
ATOM 964 C C . ASP B 1 7 ? -7.203 2.316 -13.367 1 93.25 7 ASP B C 1
ATOM 966 O O . ASP B 1 7 ? -6.984 2.732 -12.227 1 93.25 7 ASP B O 1
ATOM 970 N N . ILE B 1 8 ? -6.766 1.178 -13.859 1 93.5 8 ILE B N 1
ATOM 971 C CA . ILE B 1 8 ? -5.957 0.363 -12.953 1 93.5 8 ILE B CA 1
ATOM 972 C C . ILE B 1 8 ? -4.609 1.037 -12.719 1 93.5 8 ILE B C 1
ATOM 974 O O . ILE B 1 8 ? -4.059 0.974 -11.617 1 93.5 8 ILE B O 1
ATOM 978 N N . LYS B 1 9 ? -4.059 1.7 -13.727 1 93.38 9 LYS B N 1
ATOM 979 C CA . LYS B 1 9 ? -2.807 2.434 -13.547 1 93.38 9 LYS B CA 1
ATOM 980 C C . LYS B 1 9 ? -2.982 3.576 -12.547 1 93.38 9 LYS B C 1
ATOM 982 O O . LYS B 1 9 ? -2.131 3.789 -11.688 1 93.38 9 LYS B O 1
ATOM 987 N N . ALA B 1 10 ? -4.051 4.277 -12.695 1 95.69 10 ALA B N 1
ATOM 988 C CA . ALA B 1 10 ? -4.355 5.355 -11.75 1 95.69 10 ALA B CA 1
ATOM 989 C C . ALA B 1 10 ? -4.543 4.816 -10.336 1 95.69 10 ALA B C 1
ATOM 991 O O . ALA B 1 10 ? -4.145 5.461 -9.367 1 95.69 10 ALA B O 1
ATOM 992 N N . THR B 1 11 ? -5.16 3.68 -10.227 1 97.38 11 THR B N 1
ATOM 993 C CA . THR B 1 11 ? -5.379 3.062 -8.922 1 97.38 11 THR B CA 1
ATOM 994 C C . THR B 1 11 ? -4.051 2.664 -8.281 1 97.38 11 THR B C 1
ATOM 996 O O . THR B 1 11 ? -3.85 2.861 -7.082 1 97.38 11 THR B O 1
ATOM 999 N N . ILE B 1 12 ? -3.127 2.156 -9.094 1 97.12 12 ILE B N 1
ATOM 1000 C CA . ILE B 1 12 ? -1.808 1.799 -8.578 1 97.12 12 ILE B CA 1
ATOM 1001 C C . ILE B 1 12 ? -1.074 3.057 -8.125 1 97.12 12 ILE B C 1
ATOM 1003 O O . ILE B 1 12 ? -0.412 3.053 -7.082 1 97.12 12 ILE B O 1
ATOM 1007 N N . GLU B 1 13 ? -1.233 4.129 -8.891 1 97.81 13 GLU B N 1
ATOM 1008 C CA . GLU B 1 13 ? -0.651 5.398 -8.469 1 97.81 13 GLU B CA 1
ATOM 1009 C C . GLU B 1 13 ? -1.216 5.848 -7.125 1 97.81 13 GLU B C 1
ATOM 1011 O O . GLU B 1 13 ? -0.481 6.359 -6.273 1 97.81 13 GLU B O 1
ATOM 1016 N N . LEU B 1 14 ? -2.482 5.652 -6.938 1 98.38 14 LEU B N 1
ATOM 1017 C CA . LEU B 1 14 ? -3.121 6 -5.672 1 98.38 14 LEU B CA 1
ATOM 1018 C C . LEU B 1 14 ? -2.539 5.18 -4.527 1 98.38 14 LEU B C 1
ATOM 1020 O O . LEU B 1 14 ? -2.236 5.723 -3.461 1 98.38 14 LEU B O 1
ATOM 1024 N N . LEU B 1 15 ? -2.379 3.898 -4.746 1 98.38 15 LEU B N 1
ATOM 1025 C CA . LEU B 1 15 ? -1.917 2.984 -3.705 1 98.38 15 LEU B CA 1
ATOM 1026 C C . LEU B 1 15 ? -0.455 3.244 -3.363 1 98.38 15 LEU B C 1
ATOM 1028 O O . LEU B 1 15 ? 0.006 2.887 -2.275 1 98.38 15 LEU B O 1
ATOM 1032 N N . ARG B 1 16 ? 0.269 3.955 -4.277 1 98.06 16 ARG B N 1
ATOM 1033 C CA . ARG B 1 16 ? 1.678 4.254 -4.047 1 98.06 16 ARG B CA 1
ATOM 1034 C C . ARG B 1 16 ? 1.86 5.691 -3.562 1 98.06 16 ARG B C 1
ATOM 1036 O O . ARG B 1 16 ? 2.971 6.098 -3.217 1 98.06 16 ARG B O 1
ATOM 1043 N N . LEU B 1 17 ? 0.827 6.434 -3.59 1 98.44 17 LEU B N 1
ATOM 1044 C CA . LEU B 1 17 ? 0.879 7.855 -3.262 1 98.44 17 LEU B CA 1
ATOM 1045 C C . LEU B 1 17 ? 1.335 8.062 -1.821 1 98.44 17 LEU B C 1
ATOM 1047 O O . LEU B 1 17 ? 0.875 7.367 -0.914 1 98.44 17 LEU B O 1
ATOM 1051 N N . LYS B 1 18 ? 2.262 8.977 -1.625 1 98.69 18 LYS B N 1
ATOM 1052 C CA . LYS B 1 18 ? 2.76 9.383 -0.313 1 98.69 18 LYS B CA 1
ATOM 1053 C C . LYS B 1 18 ? 2.699 10.898 -0.141 1 98.69 18 LYS B C 1
ATOM 1055 O O . LYS B 1 18 ? 2.904 11.641 -1.099 1 98.69 18 LYS B O 1
ATOM 1060 N N . GLN B 1 19 ? 2.539 11.219 1.032 1 98.81 19 GLN B N 1
ATOM 1061 C CA . GLN B 1 19 ? 2.578 12.641 1.36 1 98.81 19 GLN B CA 1
ATOM 1062 C C . GLN B 1 19 ? 4 13.188 1.269 1 98.81 19 GLN B C 1
ATOM 1064 O O . GLN B 1 19 ? 4.898 12.711 1.965 1 98.81 19 GLN B O 1
ATOM 1069 N N . THR B 1 20 ? 4.273 14.125 0.449 1 98.06 20 THR B N 1
ATOM 1070 C CA . THR B 1 20 ? 5.578 14.766 0.315 1 98.06 20 THR B CA 1
ATOM 1071 C C . THR B 1 20 ? 5.52 16.203 0.804 1 98.06 20 THR B C 1
ATOM 1073 O O . THR B 1 20 ? 6.547 16.781 1.168 1 98.06 20 THR B O 1
ATOM 1076 N N . GLY B 1 21 ? 4.359 16.844 0.754 1 97.44 21 GLY B N 1
ATOM 1077 C CA . GLY B 1 21 ? 4.125 18.188 1.244 1 97.44 21 GLY B CA 1
ATOM 1078 C C . GLY B 1 21 ? 3.131 18.234 2.391 1 97.44 21 GLY B C 1
ATOM 1079 O O . GLY B 1 21 ? 3.199 17.422 3.314 1 97.44 21 GLY B O 1
ATOM 1080 N N . SER B 1 22 ? 2.211 19.203 2.334 1 97.88 22 SER B N 1
ATOM 1081 C CA . SER B 1 22 ? 1.219 19.328 3.396 1 97.88 22 SER B CA 1
ATOM 1082 C C . SER B 1 22 ? 0.168 18.219 3.311 1 97.88 22 SER B C 1
ATOM 1084 O O . SER B 1 22 ? -0.104 17.703 2.227 1 97.88 22 SER B O 1
ATOM 1086 N N . ALA B 1 23 ? -0.427 17.922 4.426 1 98.62 23 ALA B N 1
ATOM 1087 C CA . ALA B 1 23 ? -1.528 16.969 4.445 1 98.62 23 ALA B CA 1
ATOM 1088 C C . ALA B 1 23 ? -2.678 17.438 3.557 1 98.62 23 ALA B C 1
ATOM 1090 O O . ALA B 1 23 ? -3.359 16.609 2.934 1 98.62 23 ALA B O 1
ATOM 1091 N N . ARG B 1 24 ? -2.898 18.688 3.502 1 97.69 24 ARG B N 1
ATOM 1092 C CA . ARG B 1 24 ? -3.936 19.266 2.648 1 97.69 24 ARG B CA 1
ATOM 1093 C C . ARG B 1 24 ? -3.654 18.969 1.178 1 97.69 24 ARG B C 1
ATOM 1095 O O . ARG B 1 24 ? -4.539 18.516 0.449 1 97.69 24 ARG B O 1
ATOM 1102 N N . ASP B 1 25 ? -2.396 19.266 0.78 1 98.12 25 ASP B N 1
ATOM 1103 C CA . ASP B 1 25 ? -2.023 18.984 -0.605 1 98.12 25 ASP B CA 1
ATOM 1104 C C . ASP B 1 25 ? -2.119 17.5 -0.918 1 98.12 25 ASP B C 1
ATOM 1106 O O . ASP B 1 25 ? -2.564 17.109 -2.002 1 98.12 25 ASP B O 1
ATOM 1110 N N . TYR B 1 26 ? -1.637 16.719 -0.023 1 98.69 26 TYR B N 1
ATOM 1111 C CA . TYR B 1 26 ? -1.729 15.266 -0.153 1 98.69 26 TYR B CA 1
ATOM 1112 C C . TYR B 1 26 ? -3.178 14.82 -0.321 1 98.69 26 TYR B C 1
ATOM 1114 O O . TYR B 1 26 ? -3.484 13.984 -1.176 1 98.69 26 TYR B O 1
ATOM 1122 N N . SER B 1 27 ? -4.086 15.367 0.497 1 98.56 27 SER B N 1
ATOM 1123 C CA . SER B 1 27 ? -5.508 15.031 0.427 1 98.56 27 SER B CA 1
ATOM 1124 C C . SER B 1 27 ? -6.086 15.375 -0.941 1 98.56 27 SER B C 1
ATOM 1126 O O . SER B 1 27 ? -6.875 14.609 -1.495 1 98.56 27 SER B O 1
ATOM 1128 N N . THR B 1 28 ? -5.711 16.469 -1.463 1 98.06 28 THR B N 1
ATOM 1129 C CA . THR B 1 28 ? -6.203 16.906 -2.768 1 98.06 28 THR B CA 1
ATOM 1130 C C . THR B 1 28 ? -5.773 15.922 -3.855 1 98.06 28 THR B C 1
ATOM 1132 O O . THR B 1 28 ? -6.59 15.5 -4.68 1 98.06 28 THR B O 1
ATOM 1135 N N . LYS B 1 29 ? -4.512 15.531 -3.834 1 98 29 LYS B N 1
ATOM 1136 C CA . LYS B 1 29 ? -4 14.578 -4.812 1 98 29 LYS B CA 1
ATOM 1137 C C . LYS B 1 29 ? -4.664 13.211 -4.648 1 98 29 LYS B C 1
ATOM 1139 O O . LYS B 1 29 ? -4.949 12.531 -5.637 1 98 29 LYS B O 1
ATOM 1144 N N . PHE B 1 30 ? -4.816 12.852 -3.402 1 98.56 30 PHE B N 1
ATOM 1145 C CA . PHE B 1 30 ? -5.492 11.602 -3.078 1 98.56 30 PHE B CA 1
ATOM 1146 C C . PHE B 1 30 ? -6.867 11.547 -3.732 1 98.56 30 PHE B C 1
ATOM 1148 O O . PHE B 1 30 ? -7.207 10.562 -4.395 1 98.56 30 PHE B O 1
ATOM 1155 N N . LEU B 1 31 ? -7.672 12.555 -3.6 1 97.94 31 LEU B N 1
ATOM 1156 C CA . LEU B 1 31 ? -9.031 12.602 -4.129 1 97.94 31 LEU B CA 1
ATOM 1157 C C . LEU B 1 31 ? -9.016 12.656 -5.656 1 97.94 31 LEU B C 1
ATOM 1159 O O . LEU B 1 31 ? -9.906 12.102 -6.305 1 97.94 31 LEU B O 1
ATOM 1163 N N . GLU B 1 32 ? -8.062 13.336 -6.168 1 97.56 32 GLU B N 1
ATOM 1164 C CA . GLU B 1 32 ? -7.922 13.375 -7.621 1 97.56 32 GLU B CA 1
ATOM 1165 C C . GLU B 1 32 ? -7.73 11.969 -8.195 1 97.56 32 GLU B C 1
ATOM 1167 O O . GLU B 1 32 ? -8.422 11.578 -9.133 1 97.56 32 GLU B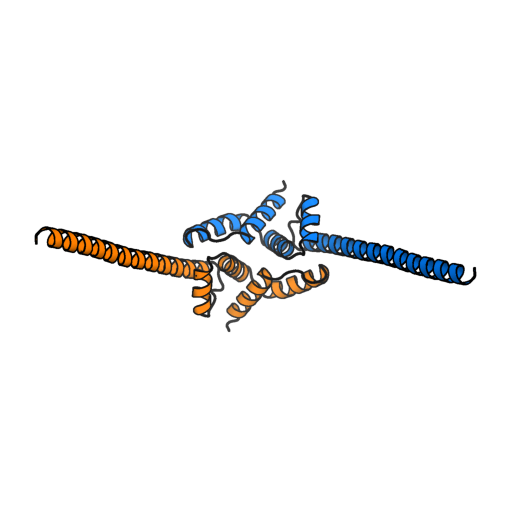 O 1
ATOM 1172 N N . LEU B 1 33 ? -6.793 11.211 -7.652 1 97.25 33 LEU B N 1
ATOM 1173 C CA . LEU B 1 33 ? -6.523 9.859 -8.117 1 97.25 33 LEU B CA 1
ATOM 1174 C C . LEU B 1 33 ? -7.703 8.938 -7.82 1 97.25 33 LEU B C 1
ATOM 1176 O O . LEU B 1 33 ? -8.039 8.07 -8.633 1 97.25 33 LEU B O 1
ATOM 1180 N N . LEU B 1 34 ? -8.305 9.156 -6.613 1 97.5 34 LEU B N 1
ATOM 1181 C CA . LEU B 1 34 ? -9.445 8.352 -6.199 1 97.5 34 LEU B CA 1
ATOM 1182 C C . LEU B 1 34 ? -10.578 8.445 -7.211 1 97.5 34 LEU B C 1
ATOM 1184 O O . LEU B 1 34 ? -11.297 7.473 -7.449 1 97.5 34 LEU B O 1
ATO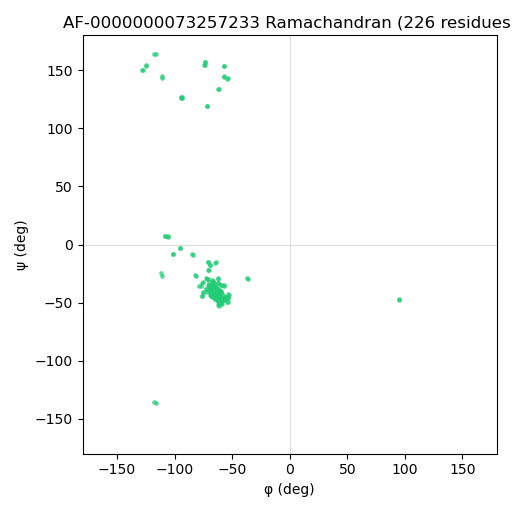M 1188 N N . SER B 1 35 ? -10.742 9.586 -7.812 1 96.94 35 SER B N 1
ATOM 1189 C CA . SER B 1 35 ? -11.844 9.82 -8.742 1 96.94 35 SER B CA 1
ATOM 1190 C C . SER B 1 35 ? -11.719 8.93 -9.977 1 96.94 35 SER B C 1
ATOM 1192 O O . SER B 1 35 ? -12.695 8.75 -10.711 1 96.94 35 SER B O 1
ATOM 1194 N N . LYS B 1 36 ? -10.609 8.344 -10.234 1 96.38 36 LYS B N 1
ATOM 1195 C CA . LYS B 1 36 ? -10.359 7.484 -11.391 1 96.38 36 LYS B CA 1
ATOM 1196 C C . LYS B 1 36 ? -10.32 6.016 -10.984 1 96.38 36 LYS B C 1
ATOM 1198 O O . LYS B 1 36 ? -9.906 5.16 -11.773 1 96.38 36 LYS B O 1
ATOM 1203 N N . THR B 1 37 ? -10.641 5.812 -9.781 1 95.38 37 THR B N 1
ATOM 1204 C CA . THR B 1 37 ? -10.547 4.469 -9.227 1 95.38 37 THR B CA 1
ATOM 1205 C C . THR B 1 37 ? -11.93 3.898 -8.953 1 95.38 37 THR B C 1
ATOM 1207 O O . THR B 1 37 ? -12.844 4.633 -8.562 1 95.38 37 THR B O 1
ATOM 1210 N N . THR B 1 38 ? -12.078 2.66 -9.172 1 94.25 38 THR B N 1
ATOM 1211 C CA . THR B 1 38 ? -13.273 1.916 -8.781 1 94.25 38 THR B CA 1
ATOM 1212 C C . THR B 1 38 ? -12.93 0.855 -7.738 1 94.25 38 THR B C 1
ATOM 1214 O O . THR B 1 38 ? -11.758 0.555 -7.516 1 94.25 38 THR B O 1
ATOM 1217 N N . LYS B 1 39 ? -13.984 0.385 -7.109 1 94.62 39 LYS B N 1
ATOM 1218 C CA . LYS B 1 39 ? -13.758 -0.716 -6.176 1 94.62 39 LYS B CA 1
ATOM 1219 C C . LYS B 1 39 ? -13.023 -1.866 -6.855 1 94.62 39 LYS B C 1
ATOM 1221 O O . LYS B 1 39 ? -12.086 -2.434 -6.281 1 94.62 39 LYS B O 1
ATOM 1226 N N . GLU B 1 40 ? -13.422 -2.189 -8.078 1 94.81 40 GLU B N 1
ATOM 1227 C CA . GLU B 1 40 ? -12.828 -3.314 -8.789 1 94.81 40 GLU B CA 1
ATOM 1228 C C . GLU B 1 40 ? -11.352 -3.07 -9.078 1 94.81 40 GLU B C 1
ATOM 1230 O O . GLU B 1 40 ? -10.516 -3.959 -8.883 1 94.81 40 GLU B O 1
ATOM 1235 N N . THR B 1 41 ? -11.086 -1.846 -9.57 1 96.31 41 THR B N 1
ATOM 1236 C CA . THR B 1 41 ? -9.688 -1.552 -9.867 1 96.31 41 THR B CA 1
ATOM 1237 C C . THR B 1 41 ? -8.859 -1.478 -8.586 1 96.31 41 THR B C 1
ATOM 1239 O O . THR B 1 41 ? -7.684 -1.838 -8.578 1 96.31 41 THR B O 1
ATOM 1242 N N . TYR B 1 42 ? -9.508 -0.991 -7.5 1 96.88 42 TYR B N 1
ATOM 1243 C CA . TYR B 1 42 ? -8.812 -0.937 -6.219 1 96.88 42 TYR B CA 1
ATOM 1244 C C . TYR B 1 42 ? -8.445 -2.334 -5.742 1 96.88 42 TYR B C 1
ATOM 1246 O O . TYR B 1 42 ? -7.297 -2.584 -5.359 1 96.88 42 TYR B O 1
ATOM 1254 N N . LEU B 1 43 ? -9.383 -3.238 -5.848 1 97.25 43 LEU B N 1
ATOM 1255 C CA . LEU B 1 43 ? -9.148 -4.602 -5.387 1 97.25 43 LEU B CA 1
ATOM 1256 C C . LEU B 1 43 ? -8.109 -5.297 -6.258 1 97.25 43 LEU B C 1
ATOM 1258 O O . LEU B 1 43 ? -7.215 -5.973 -5.738 1 97.25 43 LEU B O 1
ATOM 1262 N N . ALA B 1 44 ? -8.164 -5.145 -7.512 1 97.81 44 ALA B N 1
ATOM 1263 C CA . ALA B 1 44 ? -7.199 -5.738 -8.438 1 97.81 44 ALA B CA 1
ATOM 1264 C C . ALA B 1 44 ? -5.793 -5.215 -8.172 1 97.81 44 ALA B C 1
ATOM 1266 O O . ALA B 1 44 ? -4.84 -5.992 -8.07 1 97.81 44 ALA B O 1
ATOM 1267 N N . ALA B 1 45 ? -5.676 -3.871 -8.039 1 97.62 45 ALA B N 1
ATOM 1268 C CA . ALA B 1 45 ? -4.371 -3.24 -7.855 1 97.62 45 ALA B CA 1
ATOM 1269 C C . ALA B 1 45 ? -3.768 -3.619 -6.504 1 97.62 45 ALA B C 1
ATOM 1271 O O . ALA B 1 45 ? -2.574 -3.918 -6.418 1 97.62 45 ALA B O 1
ATOM 1272 N N . ARG B 1 46 ? -4.586 -3.572 -5.477 1 98.38 46 ARG B N 1
ATOM 1273 C CA . ARG B 1 46 ? -4.082 -3.936 -4.152 1 98.38 46 ARG B CA 1
ATOM 1274 C C . ARG B 1 46 ? -3.621 -5.387 -4.125 1 98.38 46 ARG B C 1
ATOM 1276 O O . ARG B 1 46 ? -2.588 -5.703 -3.531 1 98.38 46 ARG B O 1
ATOM 1283 N N . PHE B 1 47 ? -4.406 -6.305 -4.684 1 98.69 47 PHE B N 1
ATOM 1284 C CA . PHE B 1 47 ? -4.016 -7.703 -4.777 1 98.69 47 PHE B CA 1
ATOM 1285 C C . PHE B 1 47 ? -2.695 -7.852 -5.527 1 98.69 47 PHE B C 1
ATOM 1287 O O . PHE B 1 47 ? -1.779 -8.531 -5.059 1 98.69 47 PHE B O 1
ATOM 1294 N N . PHE B 1 48 ? -2.57 -7.188 -6.645 1 98.31 48 PHE B N 1
ATOM 1295 C CA . PHE B 1 48 ? -1.392 -7.227 -7.5 1 98.31 48 PHE B CA 1
ATOM 1296 C C . PHE B 1 48 ? -0.149 -6.789 -6.734 1 98.31 48 PHE B C 1
ATOM 1298 O O . PHE B 1 48 ? 0.876 -7.473 -6.762 1 98.31 48 PHE B O 1
ATOM 1305 N N . LEU B 1 49 ? -0.332 -5.711 -6.031 1 97.94 49 LEU B N 1
ATOM 1306 C CA . LEU B 1 49 ? 0.813 -5.109 -5.355 1 97.94 49 LEU B CA 1
ATOM 1307 C C . LEU B 1 49 ? 1.271 -5.973 -4.188 1 97.94 49 LEU B C 1
ATOM 1309 O O . LEU B 1 49 ? 2.383 -5.801 -3.68 1 97.94 49 LEU B O 1
ATOM 1313 N N . GLY B 1 50 ? 0.416 -6.965 -3.734 1 98.69 50 GLY B N 1
ATOM 1314 C CA . GLY B 1 50 ? 0.775 -7.859 -2.646 1 98.69 50 GLY B CA 1
ATOM 1315 C C . GLY B 1 50 ? 1.355 -9.18 -3.123 1 98.69 50 GLY B C 1
ATOM 1316 O O . GLY B 1 50 ? 1.796 -10 -2.314 1 98.69 50 GLY B O 1
ATOM 1317 N N . LEU B 1 51 ? 1.396 -9.375 -4.387 1 98.75 51 LEU B N 1
ATOM 1318 C CA . LEU B 1 51 ? 1.938 -10.602 -4.957 1 98.75 51 LEU B CA 1
ATOM 1319 C C . LEU B 1 51 ? 3.459 -10.633 -4.84 1 98.75 51 LEU B C 1
ATOM 1321 O O . LEU B 1 51 ? 4.098 -9.586 -4.746 1 98.75 51 LEU B O 1
ATOM 1325 N N . LYS B 1 52 ? 3.99 -11.836 -4.871 1 98.56 52 LYS B N 1
ATOM 1326 C CA . LYS B 1 52 ? 5.441 -11.984 -4.945 1 98.56 52 LYS B CA 1
ATOM 1327 C C . LYS B 1 52 ? 6.008 -11.266 -6.168 1 98.56 52 LYS B C 1
ATOM 1329 O O . LYS B 1 52 ? 5.379 -11.25 -7.227 1 98.56 52 LYS B O 1
ATOM 1334 N N . GLU B 1 53 ? 7.281 -10.852 -6.078 1 98 53 GLU B N 1
ATOM 1335 C CA . GLU B 1 53 ? 7.91 -10.031 -7.109 1 98 53 GLU B CA 1
ATOM 1336 C C . GLU B 1 53 ? 7.969 -10.773 -8.445 1 98 53 GLU B C 1
ATOM 1338 O O . GLU B 1 53 ? 7.727 -10.188 -9.5 1 98 53 GLU B O 1
ATOM 1343 N N . GLU B 1 54 ? 8.312 -12.023 -8.414 1 97.44 54 GLU B N 1
ATOM 1344 C CA . GLU B 1 54 ? 8.438 -12.781 -9.648 1 97.44 54 GLU B CA 1
ATOM 1345 C C . GLU B 1 54 ? 7.105 -12.859 -10.391 1 97.44 54 GLU B C 1
ATOM 1347 O O . GLU B 1 54 ? 7.07 -12.883 -11.617 1 97.44 54 GLU B O 1
ATOM 1352 N N . ILE B 1 55 ? 5.984 -12.891 -9.625 1 98.31 55 ILE B N 1
ATOM 1353 C CA . ILE B 1 55 ? 4.66 -12.961 -10.234 1 98.31 55 ILE B CA 1
ATOM 1354 C C . ILE B 1 55 ? 4.273 -11.594 -10.789 1 98.31 55 ILE B C 1
ATOM 1356 O O . ILE B 1 55 ? 3.768 -11.492 -11.906 1 98.31 55 ILE B O 1
ATOM 1360 N N . GLN B 1 56 ? 4.492 -10.531 -10.062 1 98.12 56 GLN B N 1
ATOM 1361 C CA . GLN B 1 56 ? 4.25 -9.172 -10.539 1 98.12 56 GLN B CA 1
ATOM 1362 C C . GLN B 1 56 ? 4.977 -8.922 -11.852 1 98.12 56 GLN B C 1
ATOM 1364 O O . GLN B 1 56 ? 4.391 -8.375 -12.797 1 98.12 56 GLN B O 1
ATOM 1369 N N . GLU B 1 57 ? 6.281 -9.344 -11.883 1 97.25 57 GLU B N 1
ATOM 1370 C CA . GLU B 1 57 ? 7.094 -9.141 -13.078 1 97.25 57 GLU B CA 1
ATOM 1371 C C . GLU B 1 57 ? 6.5 -9.883 -14.273 1 97.25 57 GLU B C 1
ATOM 1373 O O . GLU B 1 57 ? 6.449 -9.336 -15.383 1 97.25 57 GLU B O 1
ATOM 1378 N N . ALA B 1 58 ? 6.109 -11.094 -14.031 1 96.44 58 ALA B N 1
ATOM 1379 C CA . ALA B 1 58 ? 5.523 -11.891 -15.109 1 96.44 58 ALA B CA 1
ATOM 1380 C C . ALA B 1 58 ? 4.246 -11.242 -15.633 1 96.44 58 ALA B C 1
ATOM 1382 O O . ALA B 1 58 ? 4.016 -11.211 -16.844 1 96.44 58 ALA B O 1
ATOM 1383 N N . ILE B 1 59 ? 3.441 -10.695 -14.719 1 95.94 59 ILE B N 1
ATOM 1384 C CA . ILE B 1 59 ? 2.201 -10.039 -15.117 1 95.94 59 ILE B CA 1
ATOM 1385 C C . ILE B 1 59 ? 2.52 -8.758 -15.875 1 95.94 59 ILE B C 1
ATOM 1387 O O . ILE B 1 59 ? 1.894 -8.461 -16.891 1 95.94 59 ILE B O 1
ATOM 1391 N N . HIS B 1 60 ? 3.459 -8.055 -15.375 1 90.81 60 HIS B N 1
ATOM 1392 C CA . HIS B 1 60 ? 3.857 -6.805 -16.016 1 90.81 60 HIS B CA 1
ATOM 1393 C C . HIS B 1 60 ? 4.387 -7.051 -17.422 1 90.81 60 HIS B C 1
ATOM 1395 O O . HIS B 1 60 ? 4.121 -6.27 -18.344 1 90.81 60 HIS B O 1
ATOM 1401 N N . LYS B 1 61 ? 5.129 -8.07 -17.594 1 91.5 61 LYS B N 1
ATOM 1402 C CA . LYS B 1 61 ? 5.707 -8.414 -18.891 1 91.5 61 LYS B CA 1
ATOM 1403 C C . LYS B 1 61 ? 4.617 -8.719 -19.922 1 91.5 61 LYS B C 1
ATOM 1405 O O . LYS B 1 61 ? 4.797 -8.484 -21.109 1 91.5 61 LYS B O 1
ATOM 1410 N N . ASP B 1 62 ? 3.531 -9.188 -19.422 1 88.12 62 ASP B N 1
ATOM 1411 C CA . ASP B 1 62 ? 2.404 -9.477 -20.312 1 88.12 62 ASP B CA 1
ATOM 1412 C C . ASP B 1 62 ? 1.773 -8.188 -20.828 1 88.12 62 ASP B C 1
ATOM 1414 O O . ASP B 1 62 ? 1.046 -8.203 -21.828 1 88.12 62 ASP B O 1
ATOM 1418 N N . GLY B 1 63 ? 1.976 -7.062 -20.094 1 84.62 63 GLY B N 1
ATOM 1419 C CA . GLY B 1 63 ? 1.601 -5.738 -20.562 1 84.62 63 GLY B CA 1
ATOM 1420 C C . GLY B 1 63 ? 0.229 -5.305 -20.078 1 84.62 63 GLY B C 1
ATOM 1421 O O . GLY B 1 63 ? 0.047 -4.16 -19.656 1 84.62 63 GLY B O 1
ATOM 1422 N N . GLU B 1 64 ? -0.768 -6.25 -20.219 1 88.88 64 GLU B N 1
ATOM 1423 C CA . GLU B 1 64 ? -2.111 -5.871 -19.781 1 88.88 64 GLU B CA 1
ATOM 1424 C C . GLU B 1 64 ? -2.383 -6.309 -18.344 1 88.88 64 GLU B C 1
ATOM 1426 O O . GLU B 1 64 ? -2.225 -7.484 -18.016 1 88.88 64 GLU B O 1
ATOM 1431 N N . LEU B 1 65 ? -2.799 -5.352 -17.562 1 93.19 65 LEU B N 1
ATOM 1432 C CA . LEU B 1 65 ? -3.16 -5.668 -16.172 1 93.19 65 LEU B CA 1
ATOM 1433 C C . LEU B 1 65 ? -4.656 -5.934 -16.047 1 93.19 65 LEU B C 1
ATOM 1435 O O . LEU B 1 65 ? -5.473 -5.102 -16.469 1 93.19 65 LEU B O 1
ATOM 1439 N N . PRO B 1 66 ? -4.98 -7.07 -15.5 1 94.56 66 PRO B N 1
ATOM 1440 C CA . PRO B 1 66 ? -6.406 -7.27 -15.227 1 94.56 66 PRO B CA 1
ATOM 1441 C C . PRO B 1 66 ? -6.992 -6.188 -14.328 1 94.56 66 PRO B C 1
ATOM 1443 O O . PRO B 1 66 ? -6.328 -5.73 -13.391 1 94.56 66 PRO B O 1
ATOM 1446 N N . ALA B 1 67 ? -8.25 -5.836 -14.594 1 92.88 67 ALA B N 1
ATOM 1447 C CA . ALA B 1 67 ? -8.828 -4.699 -13.875 1 92.88 67 ALA B CA 1
ATOM 1448 C C . ALA B 1 67 ? -9.867 -5.164 -12.859 1 92.88 67 ALA B C 1
ATOM 1450 O O . ALA B 1 67 ? -10.594 -4.348 -12.281 1 92.88 67 ALA B O 1
ATOM 1451 N N . THR B 1 68 ? -10 -6.438 -12.648 1 94.69 68 THR B N 1
ATOM 1452 C CA . THR B 1 68 ? -10.836 -6.996 -11.586 1 94.69 68 THR B CA 1
ATOM 1453 C C . THR B 1 68 ? -10.016 -7.926 -10.695 1 94.69 68 THR B C 1
ATOM 1455 O O . THR B 1 68 ? -9.023 -8.508 -11.141 1 94.69 68 THR B O 1
ATOM 1458 N N . PHE B 1 69 ? -10.508 -8.016 -9.484 1 96.38 69 PHE B N 1
ATOM 1459 C CA . PHE B 1 69 ? -9.867 -8.938 -8.555 1 96.38 69 PHE B CA 1
ATOM 1460 C C . PHE B 1 69 ? -9.867 -10.352 -9.117 1 96.38 69 PHE B C 1
ATOM 1462 O O . PHE B 1 69 ? -8.828 -11.023 -9.109 1 96.38 69 PHE B O 1
ATOM 1469 N N . GLU B 1 70 ? -11.008 -10.781 -9.602 1 97.06 70 GLU B N 1
ATOM 1470 C CA . GLU B 1 70 ? -11.148 -12.156 -10.07 1 97.06 70 GLU B CA 1
ATOM 1471 C C . GLU B 1 70 ? -10.156 -12.461 -11.195 1 97.06 70 GLU B C 1
ATOM 1473 O O . GLU B 1 70 ? -9.461 -13.484 -11.156 1 97.06 70 GLU B O 1
ATOM 1478 N N . ASP B 1 71 ? -10.078 -11.602 -12.141 1 96.44 71 ASP B N 1
ATOM 1479 C CA . ASP B 1 71 ? -9.18 -11.812 -13.266 1 96.44 71 ASP B CA 1
ATOM 1480 C C . ASP B 1 71 ? -7.719 -11.742 -12.828 1 96.44 71 ASP B C 1
ATOM 1482 O O . ASP B 1 71 ? -6.879 -12.516 -13.305 1 96.44 71 ASP B O 1
ATOM 1486 N N . MET B 1 72 ? -7.391 -10.859 -11.953 1 97.5 72 MET B N 1
ATOM 1487 C CA . MET B 1 72 ? -6.031 -10.734 -11.438 1 97.5 72 MET B CA 1
ATOM 1488 C C . MET B 1 72 ? -5.625 -11.977 -10.656 1 97.5 72 MET B C 1
ATOM 1490 O O . MET B 1 72 ? -4.531 -12.508 -10.852 1 97.5 72 MET B O 1
ATOM 1494 N N . ALA B 1 73 ? -6.531 -12.398 -9.789 1 98.31 73 ALA B N 1
ATOM 1495 C CA . ALA B 1 73 ? -6.258 -13.594 -8.992 1 98.31 73 ALA B CA 1
ATOM 1496 C C . ALA B 1 73 ? -6.062 -14.82 -9.891 1 98.31 73 ALA B C 1
ATOM 1498 O O . ALA B 1 73 ? -5.176 -15.633 -9.648 1 98.31 73 ALA B O 1
ATOM 1499 N N . ARG B 1 74 ? -6.867 -14.93 -10.875 1 98 74 ARG B N 1
ATOM 1500 C CA . ARG B 1 74 ? -6.75 -16.047 -11.82 1 98 74 ARG B CA 1
ATOM 1501 C C . ARG B 1 74 ? -5.406 -16.016 -12.531 1 98 74 ARG B C 1
ATOM 1503 O O . ARG B 1 74 ? -4.719 -17.031 -12.625 1 98 74 ARG B O 1
ATOM 1510 N N . LYS B 1 75 ? -5.105 -14.875 -13.102 1 97.94 75 LYS B N 1
ATOM 1511 C CA . LYS B 1 75 ? -3.83 -14.711 -13.797 1 97.94 75 LYS B CA 1
ATOM 1512 C C . LYS B 1 75 ? -2.656 -15 -12.867 1 97.94 75 LYS B C 1
ATOM 1514 O O . LYS B 1 75 ? -1.726 -15.719 -13.234 1 97.94 75 LYS B O 1
ATOM 1519 N N . ALA B 1 76 ? -2.67 -14.5 -11.656 1 98.38 76 ALA B N 1
ATOM 1520 C CA . ALA B 1 76 ? -1.612 -14.703 -10.672 1 98.38 76 ALA B CA 1
ATOM 1521 C C . ALA B 1 76 ? -1.463 -16.188 -10.32 1 98.38 76 ALA B C 1
ATOM 1523 O O . ALA B 1 76 ? -0.345 -16.703 -10.234 1 98.38 76 ALA B O 1
ATOM 1524 N N . THR B 1 77 ? -2.59 -16.781 -10.102 1 98.62 77 THR B N 1
ATOM 1525 C CA . THR B 1 77 ? -2.57 -18.203 -9.742 1 98.62 77 THR B CA 1
ATOM 1526 C C . THR B 1 77 ? -1.975 -19.031 -10.867 1 98.62 77 THR B C 1
ATOM 1528 O O . THR B 1 77 ? -1.178 -19.938 -10.617 1 98.62 77 THR B O 1
ATOM 1531 N N . THR B 1 78 ? -2.33 -18.766 -12.062 1 97.88 78 THR B N 1
ATOM 1532 C CA . THR B 1 78 ? -1.796 -19.469 -13.227 1 97.88 78 THR B CA 1
ATOM 1533 C C . THR B 1 78 ? -0.282 -19.297 -13.32 1 97.88 78 THR B C 1
ATOM 1535 O O . THR B 1 78 ? 0.45 -20.266 -13.5 1 97.88 78 THR B O 1
ATOM 1538 N N . ILE B 1 79 ? 0.151 -18.062 -13.172 1 98 79 ILE B N 1
ATOM 1539 C CA . ILE B 1 79 ? 1.575 -17.75 -13.258 1 98 79 ILE B CA 1
ATOM 1540 C C . ILE B 1 79 ? 2.314 -18.406 -12.094 1 98 79 ILE B C 1
ATOM 1542 O O . ILE B 1 79 ? 3.383 -19 -12.281 1 98 79 ILE B O 1
ATOM 1546 N N . ASP B 1 80 ? 1.797 -18.312 -10.883 1 98.31 80 ASP B N 1
ATOM 1547 C CA . ASP B 1 80 ? 2.391 -18.922 -9.695 1 98.31 80 ASP B CA 1
ATOM 1548 C C . ASP B 1 80 ? 2.59 -20.422 -9.883 1 98.31 80 ASP B C 1
ATOM 1550 O O . ASP B 1 80 ? 3.662 -20.953 -9.586 1 98.31 80 ASP B O 1
ATOM 1554 N N . ASN B 1 81 ? 1.567 -21.094 -10.414 1 97.81 81 ASN B N 1
ATOM 1555 C CA . ASN B 1 81 ? 1.635 -22.531 -10.656 1 97.81 81 ASN B CA 1
ATOM 1556 C C . ASN B 1 81 ? 2.691 -22.875 -11.703 1 97.81 81 ASN B C 1
ATOM 1558 O O . ASN B 1 81 ? 3.43 -23.844 -11.555 1 97.81 81 ASN B O 1
ATOM 1562 N N . TYR B 1 82 ? 2.707 -22.109 -12.695 1 96.38 82 TYR B N 1
ATOM 1563 C CA . TYR B 1 82 ? 3.695 -22.312 -13.75 1 96.38 82 TYR B CA 1
ATOM 1564 C C . TYR B 1 82 ? 5.113 -22.203 -13.203 1 96.38 82 TYR B C 1
ATOM 1566 O O . TYR B 1 82 ? 5.961 -23.062 -13.461 1 96.38 82 TYR B O 1
ATOM 1574 N N . LEU B 1 83 ? 5.359 -21.109 -12.461 1 96.31 83 LEU B N 1
ATOM 1575 C CA . LEU B 1 83 ? 6.684 -20.875 -11.898 1 96.31 83 LEU B CA 1
ATOM 1576 C C . LEU B 1 83 ? 7.062 -21.984 -10.922 1 96.31 83 LEU B C 1
ATOM 1578 O O . LEU B 1 83 ? 8.219 -22.406 -10.883 1 96.31 83 LEU B O 1
ATOM 1582 N N . HIS B 1 84 ? 6.141 -22.391 -10.148 1 95.44 84 HIS B N 1
ATOM 1583 C CA . HIS B 1 84 ? 6.371 -23.484 -9.211 1 95.44 84 HIS B CA 1
ATOM 1584 C C . HIS B 1 84 ? 6.734 -24.781 -9.93 1 95.44 84 HIS B C 1
ATOM 1586 O O . HIS B 1 84 ? 7.664 -25.469 -9.531 1 95.44 84 HIS B O 1
ATOM 1592 N N . ASP B 1 85 ? 5.949 -25.062 -10.945 1 95.5 85 ASP B N 1
ATOM 1593 C CA . ASP B 1 85 ? 6.215 -26.25 -11.75 1 95.5 85 ASP B CA 1
ATOM 1594 C C . ASP B 1 85 ? 7.598 -26.172 -12.398 1 95.5 85 ASP B C 1
ATOM 1596 O O . ASP B 1 85 ? 8.32 -27.172 -12.445 1 95.5 85 ASP B O 1
ATOM 1600 N N . LYS B 1 86 ? 7.941 -25.062 -12.883 1 94.81 86 LYS B N 1
ATOM 1601 C CA . LYS B 1 86 ? 9.242 -24.859 -13.508 1 94.81 86 LYS B CA 1
ATOM 1602 C C . LYS B 1 86 ? 10.375 -25.078 -12.516 1 94.81 86 LYS B C 1
ATOM 1604 O O . LYS B 1 86 ? 11.375 -25.719 -12.844 1 94.81 86 LYS B O 1
ATOM 1609 N N . ARG B 1 87 ? 10.234 -24.562 -11.328 1 93.62 87 ARG B N 1
ATOM 1610 C CA . ARG B 1 87 ? 11.227 -24.75 -10.273 1 93.62 87 ARG B CA 1
ATOM 1611 C C . ARG B 1 87 ? 11.359 -26.219 -9.891 1 93.62 87 ARG B C 1
ATOM 1613 O O . ARG B 1 87 ? 12.461 -26.719 -9.68 1 93.62 87 ARG B O 1
ATOM 1620 N N . ARG B 1 88 ? 10.211 -26.812 -9.812 1 92.94 88 ARG B N 1
ATOM 1621 C CA . ARG B 1 88 ? 10.203 -28.234 -9.461 1 92.94 88 ARG B CA 1
ATOM 1622 C C . ARG B 1 88 ? 10.914 -29.062 -10.523 1 92.94 88 ARG B C 1
ATOM 1624 O O . ARG B 1 88 ? 11.719 -29.938 -10.195 1 92.94 88 ARG B O 1
ATOM 1631 N N . LYS B 1 89 ? 10.703 -28.812 -11.727 1 92.75 89 LYS B N 1
ATOM 1632 C CA . LYS B 1 89 ? 11.312 -29.547 -12.828 1 92.75 89 LYS B CA 1
ATOM 1633 C C . LYS B 1 89 ? 12.82 -29.297 -12.891 1 92.75 89 LYS B C 1
ATOM 1635 O O . LYS B 1 89 ? 13.594 -30.234 -13.148 1 92.75 89 LYS B O 1
ATOM 1640 N N . ARG B 1 90 ? 13.219 -28.078 -12.688 1 90.88 90 ARG B N 1
ATOM 1641 C CA . ARG B 1 90 ? 14.641 -27.766 -12.656 1 90.88 90 ARG B CA 1
ATOM 1642 C C . ARG B 1 90 ? 15.336 -28.5 -11.516 1 90.88 90 ARG B C 1
ATOM 1644 O O . ARG B 1 90 ? 16.453 -29 -11.688 1 90.88 90 ARG B O 1
ATOM 1651 N N . GLY B 1 91 ? 14.656 -28.484 -10.438 1 90.06 91 GLY B N 1
ATOM 1652 C CA . GLY B 1 91 ? 15.195 -29.234 -9.305 1 90.06 91 GLY B CA 1
ATOM 1653 C C . GLY B 1 91 ? 15.344 -30.719 -9.586 1 90.06 91 GLY B C 1
ATOM 1654 O O . GLY B 1 91 ? 16.344 -31.328 -9.227 1 90.06 91 GLY B O 1
ATOM 1655 N N . LEU B 1 92 ? 14.406 -31.281 -10.242 1 89.69 92 LEU B N 1
ATOM 1656 C CA . LEU B 1 92 ? 14.43 -32.688 -10.602 1 89.69 92 LEU B CA 1
ATOM 1657 C C . LEU B 1 92 ? 15.547 -33 -11.602 1 89.69 92 LEU B C 1
ATOM 1659 O O . LEU B 1 92 ? 16.188 -34.031 -11.539 1 89.69 92 LEU B O 1
ATOM 1663 N N . TYR B 1 93 ? 15.742 -32.031 -12.438 1 87.31 93 TYR B N 1
ATOM 1664 C CA . TYR B 1 93 ? 16.812 -32.188 -13.422 1 87.31 93 TYR B CA 1
ATOM 1665 C C . TYR B 1 93 ? 18.172 -32.156 -12.75 1 87.31 93 TYR B C 1
ATOM 1667 O O . TYR B 1 93 ? 19.031 -33 -13.031 1 87.31 93 TYR B O 1
ATOM 1675 N N . TYR B 1 94 ? 18.375 -31.281 -11.875 1 88.19 94 TYR B N 1
ATOM 1676 C CA . TYR B 1 94 ? 19.656 -31.172 -11.195 1 88.19 94 TYR B CA 1
ATOM 1677 C C . TYR B 1 94 ? 19.906 -32.375 -10.289 1 88.19 94 TYR B C 1
ATOM 1679 O O . TYR B 1 94 ? 21.047 -32.844 -10.148 1 88.19 94 TYR B O 1
ATOM 1687 N N . SER B 1 95 ? 18.859 -32.781 -9.648 1 89 95 SER B N 1
ATOM 1688 C CA . SER B 1 95 ? 19 -33.938 -8.773 1 89 95 SER B CA 1
ATOM 1689 C C . SER B 1 95 ? 19.328 -35.219 -9.57 1 89 95 SER B C 1
ATOM 1691 O O . SER B 1 95 ? 20.125 -36.031 -9.125 1 89 95 SER B O 1
ATOM 1693 N N . ALA B 1 96 ? 18.844 -35.312 -10.711 1 88.62 96 ALA B N 1
ATOM 1694 C CA . ALA B 1 96 ? 19.109 -36.469 -11.57 1 88.62 96 ALA B CA 1
ATOM 1695 C C . ALA B 1 96 ? 20.547 -36.469 -12.07 1 88.62 96 ALA B C 1
ATOM 1697 O O . ALA B 1 96 ? 21.188 -37.531 -12.109 1 88.62 96 ALA B O 1
ATOM 1698 N N . PHE B 1 97 ? 21.109 -35.344 -12.328 1 86.81 97 PHE B N 1
ATOM 1699 C CA . PHE B 1 97 ? 22.469 -35.25 -12.828 1 86.81 97 PHE B CA 1
ATOM 1700 C C . PHE B 1 97 ? 23.484 -35.438 -11.695 1 86.81 97 PHE B C 1
ATOM 1702 O O . PHE B 1 97 ? 24.531 -36.031 -11.891 1 86.81 97 PHE B O 1
ATOM 1709 N N . ALA B 1 98 ? 23.031 -34.906 -10.562 1 86.5 98 ALA B N 1
ATOM 1710 C CA . ALA B 1 98 ? 23.891 -35.094 -9.406 1 86.5 98 ALA B CA 1
ATOM 1711 C C . ALA B 1 98 ? 23.984 -36.562 -9.023 1 86.5 98 ALA B C 1
ATOM 1713 O O . ALA B 1 98 ? 25.062 -37.031 -8.672 1 86.5 98 ALA B O 1
ATOM 1714 N N . ASP B 1 99 ? 22.922 -37.219 -9.078 1 84.25 99 ASP B N 1
ATOM 1715 C CA . ASP B 1 99 ? 22.906 -38.656 -8.797 1 84.25 99 ASP B CA 1
ATOM 1716 C C . ASP B 1 99 ? 23.734 -39.406 -9.82 1 84.25 99 ASP B C 1
ATOM 1718 O O . ASP B 1 99 ? 24.469 -40.344 -9.461 1 84.25 99 ASP B O 1
ATOM 1722 N N . ASP B 1 100 ? 23.641 -39.031 -11.031 1 83.81 100 ASP B N 1
ATOM 1723 C CA . ASP B 1 100 ? 24.406 -39.688 -12.086 1 83.81 100 ASP B CA 1
ATOM 1724 C C . ASP B 1 100 ? 25.906 -39.438 -11.914 1 83.81 100 ASP B C 1
ATOM 1726 O O . ASP B 1 100 ? 26.719 -40.344 -12.062 1 83.81 100 ASP B O 1
ATOM 1730 N N . ALA B 1 101 ? 26.203 -38.188 -11.469 1 82.12 101 ALA B N 1
ATOM 1731 C CA . ALA B 1 101 ? 27.609 -37.812 -11.258 1 82.12 101 ALA B CA 1
ATOM 1732 C C . ALA B 1 101 ? 28.203 -38.594 -10.094 1 82.12 101 ALA B C 1
ATOM 1734 O O . ALA B 1 101 ? 29.359 -39.031 -10.164 1 82.12 101 ALA B O 1
ATOM 1735 N N . ASP B 1 102 ? 27.5 -38.719 -9.109 1 79.38 102 ASP B N 1
ATOM 1736 C CA . ASP B 1 102 ? 27.953 -39.5 -7.953 1 79.38 102 ASP B CA 1
ATOM 1737 C C . ASP B 1 102 ? 28.141 -40.969 -8.312 1 79.38 102 ASP B C 1
ATOM 1739 O O . ASP B 1 102 ? 29.109 -41.594 -7.875 1 79.38 102 ASP B O 1
ATOM 1743 N N . LEU B 1 103 ? 27.266 -41.5 -9.117 1 77.06 103 LEU B N 1
ATOM 1744 C CA . LEU B 1 103 ? 27.375 -42.875 -9.57 1 77.06 103 LEU B CA 1
ATOM 1745 C C . LEU B 1 103 ? 28.594 -43.062 -10.461 1 77.06 103 LEU B C 1
ATOM 1747 O O . LEU B 1 103 ? 29.312 -44.062 -10.352 1 77.06 103 LEU B O 1
ATOM 1751 N N . LYS B 1 104 ? 28.938 -42 -11.195 1 78 104 LYS B N 1
ATOM 1752 C CA . LYS B 1 104 ? 30.109 -42.062 -12.062 1 78 104 LYS B CA 1
ATOM 1753 C C . LYS B 1 104 ? 31.406 -41.969 -11.258 1 78 104 LYS B C 1
ATOM 1755 O O . LYS B 1 104 ? 32.375 -42.656 -11.547 1 78 104 LYS B O 1
ATOM 1760 N N . LEU B 1 105 ? 31.406 -41.156 -10.344 1 77.88 105 LEU B N 1
ATOM 1761 C CA . LEU B 1 105 ? 32.594 -41 -9.484 1 77.88 105 LEU B CA 1
ATOM 1762 C C . LEU B 1 105 ? 32.844 -42.281 -8.688 1 77.88 105 LEU B C 1
ATOM 1764 O O . LEU B 1 105 ? 34 -42.719 -8.555 1 77.88 105 LEU B O 1
ATOM 1768 N N . ASP B 1 106 ? 31.766 -42.938 -8.227 1 77.38 106 ASP B N 1
ATOM 1769 C CA . ASP B 1 106 ? 31.906 -44.188 -7.496 1 77.38 106 ASP B CA 1
ATOM 1770 C C . ASP B 1 106 ? 32.406 -45.281 -8.406 1 77.38 106 ASP B C 1
ATOM 1772 O O . ASP B 1 106 ? 33.312 -46.062 -8.016 1 77.38 106 ASP B O 1
ATOM 1776 N N . ALA B 1 107 ? 32.031 -45.344 -9.641 1 80.38 107 ALA B N 1
ATOM 1777 C CA . ALA B 1 107 ? 32.469 -46.344 -10.602 1 80.38 107 ALA B CA 1
ATOM 1778 C C . ALA B 1 107 ? 33.938 -46.125 -10.984 1 80.38 107 ALA B C 1
ATOM 1780 O O . ALA B 1 107 ? 34.688 -47.094 -11.117 1 80.38 107 ALA B O 1
ATOM 1781 N N . SER B 1 108 ? 34.281 -44.844 -11.133 1 80 108 SER B N 1
ATOM 1782 C CA . SER B 1 108 ? 35.656 -44.531 -11.477 1 80 108 SER B CA 1
ATOM 1783 C C . SER B 1 108 ? 36.594 -44.938 -10.352 1 80 108 SER B C 1
ATOM 1785 O O . SER B 1 108 ? 37.688 -45.469 -10.609 1 80 108 SER B O 1
ATOM 1787 N N . TYR B 1 109 ? 36.188 -44.75 -9.141 1 80.5 109 TYR B N 1
ATOM 1788 C CA . TYR B 1 109 ? 36.969 -45.125 -7.973 1 80.5 109 TYR B CA 1
ATOM 1789 C C . TYR B 1 109 ? 37.125 -46.656 -7.863 1 80.5 109 TYR B C 1
ATOM 1791 O O . TYR B 1 109 ? 38.219 -47.156 -7.605 1 80.5 109 TYR B O 1
ATOM 1799 N N . HIS B 1 110 ? 36.156 -47.344 -8.117 1 77.5 110 HIS B N 1
ATOM 1800 C CA . HIS B 1 110 ? 36.188 -48.812 -8.039 1 77.5 110 HIS B CA 1
ATOM 1801 C C . HIS B 1 110 ? 37.062 -49.406 -9.141 1 77.5 110 HIS B C 1
ATOM 1803 O O . HIS B 1 110 ? 37.781 -50.344 -8.898 1 77.5 110 HIS B O 1
ATOM 1809 N N . ASN B 1 111 ? 37.062 -48.906 -10.25 1 75.5 111 ASN B N 1
ATOM 1810 C CA . ASN B 1 111 ? 37.906 -49.344 -11.352 1 75.5 111 ASN B CA 1
ATOM 1811 C C . ASN B 1 111 ? 39.375 -49.062 -11.094 1 75.5 111 ASN B C 1
ATOM 1813 O O . ASN B 1 111 ? 40.25 -49.844 -11.461 1 75.5 111 ASN B O 1
ATOM 1817 N N . ALA B 1 112 ? 39.625 -48 -10.344 1 80.31 112 ALA B N 1
ATOM 1818 C CA . ALA B 1 112 ? 40.969 -47.594 -10.008 1 80.31 112 ALA B CA 1
ATOM 1819 C C . ALA B 1 112 ? 41.594 -48.531 -8.984 1 80.31 112 ALA B C 1
ATOM 1821 O O . ALA B 1 112 ? 42.781 -48.812 -9.023 1 80.31 112 ALA B O 1
ATOM 1822 N N . LEU B 1 113 ? 40.844 -49.094 -8.219 1 72.75 113 LEU B N 1
ATOM 1823 C CA . LEU B 1 113 ? 41.344 -50.031 -7.203 1 72.75 113 LEU B CA 1
ATOM 1824 C C . LEU B 1 113 ? 41.562 -51.406 -7.797 1 72.75 113 LEU B C 1
ATOM 1826 O O . LEU B 1 113 ? 42.375 -52.188 -7.281 1 72.75 113 LEU B O 1
ATOM 1830 N N . ASN B 1 114 ? 40.906 -51.75 -8.781 1 72.69 114 ASN B N 1
ATOM 1831 C CA . ASN B 1 114 ? 41 -53.094 -9.383 1 72.69 114 ASN B CA 1
ATOM 1832 C C . ASN B 1 114 ? 42.156 -53.156 -10.375 1 72.69 114 ASN B C 1
ATOM 1834 O O . ASN B 1 114 ? 42.438 -54.219 -10.922 1 72.69 114 ASN B O 1
ATOM 1838 N N . VAL B 1 115 ? 42.75 -52.125 -10.672 1 61.34 115 VAL B N 1
ATOM 1839 C CA . VAL B 1 115 ? 43.969 -52.25 -11.438 1 61.34 115 VAL B CA 1
ATOM 1840 C C . VAL B 1 115 ? 45.156 -52.531 -10.5 1 61.34 115 VAL B C 1
ATOM 1842 O O . VAL B 1 115 ? 45.188 -52.031 -9.367 1 61.34 115 VAL B O 1
#

Nearest PDB structures (foldseek):
  1ez3-assembly1_A  TM=2.014E-01  e=1.472E+00  Rattus norvegicus
  1r8j-assembly1_B  TM=2.675E-01  e=4.061E+00  Synechococcus elongatus PCC 7942 = FACHB-805
  1r8j-assembly1_B  TM=2.675E-01  e=3.423E+00  Synechococcus elongatus PCC 7942 = FACHB-805
  1ez3-assembly1_A  TM=2.015E-01  e=1.604E+00  Rattus norvegicus
  4g86-assembly1_B  TM=2.739E-01  e=4.693E+00  Synechococcus elongatus PCC 7942 = FACHB-805

pLDDT: mean 91.9, std 8.92, range [51.31, 98.81]

Organism: Gibberella zeae (strain ATCC MYA-4620 / CBS 123657 / FGSC 9075 / NRRL 31084 / PH-1) (NCBI:txid229533)

Sequence (230 aa):
MSATQGDIKATIELLRLKQTGSARDYSTKFLELLSKTTKETYLAARFFLGLKEEIQEAIHKDGELPATFEDMARKATTIDNYLHDKRRKRGLYYSAFADDADLKLDASYHNALNVMSATQGDIKATIELLRLKQTGSARDYSTKFLELLSKTTKETYLAARFFLGLKEEIQEAIHKDGELPATFEDMARKATTIDNYLHDKRRKRGLYYSAFADDADLKLDASYHNALNV

Solvent-accessible surface area (backbone atoms only — not comparable to full-atom values): 12000 Å² total; per-residue (Å²): 123,57,70,54,46,52,24,27,51,36,26,42,50,50,76,64,45,62,41,85,72,51,50,62,59,37,50,52,52,49,52,59,33,49,72,48,40,46,72,45,18,43,46,14,34,54,54,50,73,19,44,43,66,72,53,44,50,55,46,54,72,66,66,69,68,56,44,30,41,68,54,33,51,51,54,44,32,52,49,43,50,50,54,50,50,50,51,51,51,51,49,52,51,51,52,53,51,51,52,51,48,52,53,48,52,52,50,54,52,53,56,58,66,71,99,125,56,70,55,46,53,24,28,52,35,24,42,50,49,77,65,45,62,41,85,72,51,50,61,59,38,49,52,52,49,52,57,33,49,72,48,39,47,73,45,17,43,45,13,36,54,53,49,73,19,43,43,67,75,52,45,50,54,46,56,73,66,66,67,68,57,46,30,42,68,55,34,52,51,53,43,32,52,49,43,50,49,54,49,51,50,51,51,51,52,49,52,51,51,52,52,49,50,53,51,50,52,54,48,53,53,51,54,52,54,56,58,67,74,101